Protein AF-A0A1A9ZH90-F1 (afdb_monomer)

Structure (mmCIF, N/CA/C/O backbone):
data_AF-A0A1A9ZH90-F1
#
_entry.id   AF-A0A1A9ZH90-F1
#
loop_
_atom_site.group_PDB
_atom_site.id
_atom_site.type_symbol
_atom_site.label_atom_id
_atom_site.label_alt_id
_atom_site.label_comp_id
_atom_site.label_asym_id
_atom_site.label_entity_id
_atom_site.label_seq_id
_atom_site.pdbx_PDB_ins_code
_atom_site.Cartn_x
_atom_site.Cartn_y
_atom_site.Cartn_z
_atom_site.occupancy
_atom_site.B_iso_or_equiv
_atom_site.auth_seq_id
_atom_site.auth_comp_id
_atom_site.auth_asym_id
_atom_site.auth_atom_id
_atom_site.pdbx_PDB_model_num
ATOM 1 N N . MET A 1 1 ? 32.915 35.006 -27.058 1.00 42.09 1 MET A N 1
ATOM 2 C CA . MET A 1 1 ? 32.747 34.022 -25.970 1.00 42.09 1 MET A CA 1
ATOM 3 C C . MET A 1 1 ? 31.963 32.860 -26.547 1.00 42.09 1 MET A C 1
ATOM 5 O O . MET A 1 1 ? 30.810 33.060 -26.896 1.00 42.09 1 MET A O 1
ATOM 9 N N . ALA A 1 2 ? 32.610 31.718 -26.772 1.00 43.78 2 ALA A N 1
ATOM 10 C CA . ALA A 1 2 ? 31.947 30.516 -27.266 1.00 43.78 2 ALA A CA 1
ATOM 11 C C . ALA A 1 2 ? 31.539 29.675 -26.053 1.00 43.78 2 ALA A C 1
ATOM 13 O O . ALA A 1 2 ? 32.396 29.261 -25.274 1.00 43.78 2 ALA A O 1
ATOM 14 N N . THR A 1 3 ? 30.239 29.482 -25.856 1.00 48.62 3 THR A N 1
ATOM 15 C CA . THR A 1 3 ? 29.712 28.481 -24.931 1.00 48.62 3 THR A CA 1
ATOM 16 C C . THR A 1 3 ? 30.057 27.115 -25.507 1.00 48.62 3 THR A C 1
ATOM 18 O O . THR A 1 3 ? 29.522 26.726 -26.540 1.00 48.62 3 THR A O 1
ATOM 21 N N . SER A 1 4 ? 31.011 26.427 -24.882 1.00 46.66 4 SER A N 1
ATOM 22 C CA . SER A 1 4 ? 31.309 25.026 -25.166 1.00 46.66 4 SER A CA 1
ATOM 23 C C . SER A 1 4 ? 30.056 24.209 -24.857 1.00 46.66 4 SER A C 1
ATOM 25 O O . SER A 1 4 ? 29.783 23.928 -23.691 1.00 46.66 4 SER A O 1
ATOM 27 N N . GLU A 1 5 ? 29.277 23.859 -25.878 1.00 53.88 5 GLU A N 1
ATOM 28 C CA . GLU A 1 5 ? 28.276 22.800 -25.766 1.00 53.88 5 GLU A CA 1
ATOM 29 C C . GLU A 1 5 ? 29.033 21.514 -25.431 1.00 53.88 5 GLU A C 1
ATOM 31 O O . GLU A 1 5 ? 29.785 20.978 -26.247 1.00 53.88 5 GLU A O 1
ATOM 36 N N . ALA A 1 6 ? 28.925 21.073 -24.178 1.00 58.19 6 ALA A N 1
ATOM 37 C CA . ALA A 1 6 ? 29.449 19.786 -23.765 1.00 58.19 6 ALA A CA 1
ATOM 38 C C . ALA A 1 6 ? 28.694 18.715 -24.558 1.00 58.19 6 ALA A C 1
ATOM 40 O O . ALA A 1 6 ? 27.493 18.527 -24.367 1.00 58.19 6 ALA A O 1
ATOM 41 N N . VAL A 1 7 ? 29.391 18.060 -25.487 1.00 60.28 7 VAL A N 1
ATOM 42 C CA . VAL A 1 7 ? 28.840 16.932 -26.239 1.00 60.28 7 VAL A CA 1
ATOM 43 C C . VAL A 1 7 ? 28.392 15.876 -25.223 1.00 60.28 7 VAL A C 1
ATOM 45 O O . VAL A 1 7 ? 29.208 15.495 -24.376 1.00 60.28 7 VAL A O 1
ATOM 48 N N . PRO A 1 8 ? 27.128 15.414 -25.266 1.00 60.22 8 PRO A N 1
ATOM 49 C CA . PRO A 1 8 ? 26.639 14.416 -24.328 1.00 60.22 8 PRO A CA 1
ATOM 50 C C . PRO A 1 8 ? 27.507 13.163 -24.403 1.00 60.22 8 PRO A C 1
ATOM 52 O O . PRO A 1 8 ? 27.713 12.604 -25.483 1.00 60.22 8 PRO A O 1
ATOM 55 N N . VAL A 1 9 ? 28.018 12.720 -23.257 1.00 62.34 9 VAL A N 1
ATOM 56 C CA . VAL A 1 9 ? 28.722 11.443 -23.173 1.00 62.34 9 VAL A CA 1
ATOM 57 C C . VAL A 1 9 ? 27.684 10.342 -23.350 1.00 62.34 9 VAL A C 1
ATOM 59 O O . VAL A 1 9 ? 26.698 10.273 -22.613 1.00 62.34 9 VAL A O 1
ATOM 62 N N . LEU A 1 10 ? 27.887 9.498 -24.360 1.00 68.31 10 LEU A N 1
ATOM 63 C CA . LEU A 1 10 ? 27.028 8.345 -24.576 1.00 68.31 10 LEU A CA 1
ATOM 64 C C . LEU A 1 10 ? 27.337 7.287 -23.501 1.00 68.31 10 LEU A C 1
ATOM 66 O O . LEU A 1 10 ? 28.502 6.922 -23.325 1.00 68.31 10 LEU A O 1
ATOM 70 N N . PRO A 1 11 ? 26.325 6.797 -22.772 1.00 64.62 11 PRO A N 1
ATOM 71 C CA . PRO A 1 11 ? 26.473 5.699 -21.840 1.00 64.62 11 PRO A CA 1
ATOM 72 C C . PRO A 1 11 ? 26.787 4.402 -22.590 1.00 64.62 11 PRO A C 1
ATOM 74 O O . PRO A 1 11 ? 26.422 4.213 -23.753 1.00 64.62 11 PRO A O 1
ATOM 77 N N . ASP A 1 12 ? 27.429 3.475 -21.884 1.00 74.12 12 ASP A N 1
ATOM 78 C CA . ASP A 1 12 ? 27.641 2.119 -22.377 1.00 74.12 12 ASP A CA 1
ATOM 79 C C . ASP A 1 12 ? 26.285 1.453 -22.681 1.00 74.12 12 ASP A C 1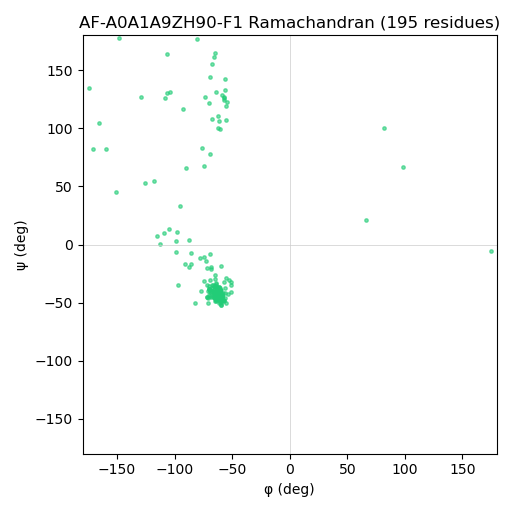
ATOM 81 O O . ASP A 1 12 ? 25.375 1.422 -21.844 1.00 74.12 12 ASP A O 1
ATOM 85 N N . VAL A 1 13 ? 26.159 0.892 -23.886 1.00 76.75 13 VAL A N 1
ATOM 86 C CA . VAL A 1 13 ? 24.990 0.135 -24.360 1.00 76.75 13 VAL A CA 1
ATOM 87 C C . VAL A 1 13 ? 24.595 -0.962 -23.362 1.00 76.75 13 VAL A C 1
ATOM 89 O O . VAL A 1 13 ? 23.406 -1.241 -23.188 1.00 76.75 13 VAL A O 1
ATOM 92 N N . ALA A 1 14 ? 25.566 -1.550 -22.653 1.00 80.38 14 ALA A N 1
ATOM 93 C CA . ALA A 1 14 ? 25.317 -2.541 -21.611 1.00 80.38 14 ALA A CA 1
ATOM 94 C C . ALA A 1 14 ? 24.476 -1.991 -20.441 1.00 80.38 14 ALA A C 1
ATOM 96 O O . ALA A 1 14 ? 23.618 -2.704 -19.917 1.00 80.38 14 ALA A O 1
ATOM 97 N N . VAL A 1 15 ? 24.664 -0.723 -20.059 1.00 85.00 15 VAL A N 1
ATOM 98 C CA . VAL A 1 15 ? 23.943 -0.081 -18.945 1.00 85.00 15 VAL A CA 1
ATOM 99 C C . VAL A 1 15 ? 22.481 0.164 -19.312 1.00 85.00 15 VAL A C 1
ATOM 101 O O . VAL A 1 15 ? 21.582 -0.174 -18.542 1.00 85.00 15 VAL A O 1
ATOM 104 N N . ILE A 1 16 ? 22.226 0.689 -20.513 1.00 85.25 16 ILE A N 1
ATOM 105 C CA . ILE A 1 16 ? 20.859 0.872 -21.025 1.00 85.25 16 ILE A CA 1
ATOM 106 C C . ILE A 1 16 ? 20.151 -0.481 -21.127 1.00 85.25 16 ILE A C 1
ATOM 108 O O . ILE A 1 16 ? 19.009 -0.623 -20.685 1.00 85.25 16 ILE A O 1
ATOM 112 N N . LYS A 1 17 ? 20.836 -1.499 -21.664 1.00 86.56 17 LYS A N 1
ATOM 113 C CA . LYS A 1 17 ? 20.294 -2.856 -21.771 1.00 86.56 17 LYS A CA 1
ATOM 114 C C . LYS A 1 17 ? 19.926 -3.427 -20.401 1.00 86.56 17 LYS A C 1
ATOM 116 O O . LYS A 1 17 ? 18.819 -3.937 -20.253 1.00 86.56 17 LYS A O 1
ATOM 121 N N . TYR A 1 18 ? 20.793 -3.275 -19.399 1.00 89.56 18 TYR A N 1
ATOM 122 C CA . TYR A 1 18 ? 20.521 -3.702 -18.025 1.00 89.56 18 TYR A CA 1
ATOM 123 C C . TYR A 1 18 ? 19.233 -3.079 -17.464 1.00 89.56 18 TYR A C 1
ATOM 125 O O . TYR A 1 18 ? 18.361 -3.791 -16.957 1.00 89.56 18 TYR A O 1
ATOM 133 N N . PHE A 1 19 ? 19.071 -1.757 -17.579 1.00 91.06 19 PHE A N 1
ATOM 134 C CA . PHE A 1 19 ? 17.873 -1.087 -17.070 1.00 91.06 19 PHE A CA 1
ATOM 135 C C . PHE A 1 19 ? 16.617 -1.455 -17.858 1.00 91.06 19 PHE A C 1
ATOM 137 O O . PHE A 1 19 ? 15.581 -1.714 -17.247 1.00 91.06 19 PHE A O 1
ATOM 144 N N . ASN A 1 20 ? 16.702 -1.555 -19.184 1.00 91.38 20 ASN A N 1
ATOM 145 C CA . ASN A 1 20 ? 15.593 -2.013 -20.018 1.00 91.38 20 ASN A CA 1
ATOM 146 C C . ASN A 1 20 ? 15.148 -3.434 -19.648 1.00 91.38 20 ASN A C 1
ATOM 148 O O . ASN A 1 20 ? 13.955 -3.673 -19.476 1.00 91.38 20 ASN A O 1
ATOM 152 N N . GLU A 1 21 ? 16.080 -4.376 -19.479 1.00 92.81 21 GLU A N 1
ATOM 153 C CA . GLU A 1 21 ? 15.776 -5.739 -19.026 1.00 92.81 21 GLU A CA 1
ATOM 154 C C . GLU A 1 21 ? 15.099 -5.728 -17.653 1.00 92.81 21 GLU A C 1
ATOM 156 O O . GLU A 1 21 ? 14.091 -6.407 -17.444 1.00 92.81 21 GLU A O 1
ATOM 161 N N . ARG A 1 22 ? 15.599 -4.904 -16.724 1.00 93.88 22 ARG A N 1
ATOM 162 C CA . ARG A 1 22 ? 15.021 -4.776 -15.384 1.00 93.88 22 ARG A CA 1
ATOM 163 C C . ARG A 1 22 ? 13.608 -4.195 -15.413 1.00 93.88 22 ARG A C 1
ATOM 165 O O . ARG A 1 22 ? 12.729 -4.728 -14.739 1.00 93.88 22 ARG A O 1
ATOM 172 N N . ILE A 1 23 ? 13.382 -3.132 -16.180 1.00 93.25 23 ILE A N 1
ATOM 173 C CA . ILE A 1 23 ? 12.068 -2.499 -16.341 1.00 93.25 23 ILE A CA 1
ATOM 174 C C . ILE A 1 23 ? 11.095 -3.473 -17.005 1.00 93.25 23 ILE A C 1
ATOM 176 O O . ILE A 1 23 ? 9.993 -3.665 -16.500 1.00 93.25 23 ILE A O 1
ATOM 180 N N . ASN A 1 24 ? 11.506 -4.134 -18.088 1.00 92.69 24 ASN A N 1
ATOM 181 C CA . ASN A 1 24 ? 10.672 -5.116 -18.776 1.00 92.69 24 ASN A CA 1
ATOM 182 C C . ASN A 1 24 ? 10.307 -6.285 -17.863 1.00 92.69 24 ASN A C 1
ATOM 184 O O . ASN A 1 24 ? 9.156 -6.709 -17.872 1.00 92.69 24 ASN A O 1
ATOM 188 N N . LYS A 1 25 ? 11.238 -6.756 -17.025 1.00 93.06 25 LYS A N 1
ATOM 189 C CA . LYS A 1 25 ? 10.940 -7.760 -16.000 1.00 93.06 25 LYS A CA 1
ATOM 190 C C . LYS A 1 25 ? 9.871 -7.266 -15.023 1.00 93.06 25 LYS A C 1
ATOM 192 O O . LYS A 1 25 ? 8.900 -7.978 -14.800 1.00 93.06 25 LYS A O 1
ATOM 197 N N . ILE A 1 26 ? 9.999 -6.042 -14.500 1.00 92.12 26 ILE A N 1
ATOM 198 C CA . ILE A 1 26 ? 8.980 -5.454 -13.614 1.00 92.12 26 ILE A CA 1
ATOM 199 C C . ILE A 1 26 ? 7.624 -5.379 -14.329 1.00 92.12 26 ILE A C 1
ATOM 201 O O . ILE A 1 26 ? 6.614 -5.789 -13.771 1.00 92.12 26 ILE A O 1
ATOM 205 N N . LEU A 1 27 ? 7.578 -4.888 -15.565 1.00 90.56 27 LEU A N 1
ATOM 206 C CA . LEU A 1 27 ? 6.326 -4.771 -16.315 1.00 90.56 27 LEU A CA 1
ATOM 207 C C . LEU A 1 27 ? 5.709 -6.143 -16.640 1.00 90.56 27 LEU A C 1
ATOM 209 O O . LEU A 1 27 ? 4.490 -6.277 -16.605 1.00 90.56 27 LEU A O 1
ATOM 213 N N . ALA A 1 28 ? 6.530 -7.160 -16.915 1.00 89.75 28 ALA A N 1
ATOM 214 C CA . ALA A 1 28 ? 6.087 -8.523 -17.203 1.00 89.75 28 ALA A CA 1
ATOM 215 C C . ALA A 1 28 ? 5.617 -9.285 -15.955 1.00 89.75 28 ALA A C 1
ATOM 217 O O . ALA A 1 28 ? 4.731 -10.122 -16.060 1.00 89.75 28 ALA A O 1
ATOM 218 N N . GLU A 1 29 ? 6.184 -9.005 -14.780 1.00 89.50 29 GLU A N 1
ATOM 219 C CA . GLU A 1 29 ? 5.732 -9.562 -13.494 1.00 89.50 29 GLU A CA 1
ATOM 220 C C . GLU A 1 29 ? 4.472 -8.873 -12.960 1.00 89.50 29 GLU A C 1
ATOM 222 O O . GLU A 1 29 ? 3.836 -9.373 -12.037 1.00 89.50 29 GLU A O 1
ATOM 227 N N . ASN A 1 30 ? 4.086 -7.739 -13.550 1.00 83.56 30 ASN A N 1
ATOM 228 C CA . ASN A 1 30 ? 2.855 -7.024 -13.227 1.00 83.56 30 ASN A CA 1
ATOM 229 C C . ASN A 1 30 ? 2.021 -6.804 -14.513 1.00 83.56 30 ASN A C 1
ATOM 231 O O . ASN A 1 30 ? 1.695 -5.656 -14.842 1.00 83.56 30 ASN A O 1
ATOM 235 N N . PRO A 1 31 ? 1.726 -7.871 -15.293 1.00 58.34 31 PRO A N 1
ATOM 236 C CA . PRO A 1 31 ? 1.253 -7.759 -16.663 1.00 58.34 31 PRO A CA 1
ATOM 237 C C . PRO A 1 31 ? -0.270 -7.689 -16.698 1.00 58.34 31 PRO A C 1
ATOM 239 O O . PRO A 1 31 ? -0.930 -8.587 -17.186 1.00 58.34 31 PRO A O 1
ATOM 242 N N . GLU A 1 32 ? -0.836 -6.621 -16.166 1.00 54.59 32 GLU A N 1
ATOM 243 C CA . GLU A 1 32 ? -2.204 -6.189 -16.428 1.00 54.59 32 GLU A CA 1
ATOM 244 C C . GLU A 1 32 ? -2.345 -4.857 -15.709 1.00 54.59 32 GLU A C 1
ATOM 246 O O . GLU A 1 32 ? -1.893 -4.694 -14.576 1.00 54.59 32 GLU A O 1
ATOM 251 N N . LYS A 1 33 ? -2.929 -3.861 -16.378 1.00 57.94 33 LYS A N 1
ATOM 252 C CA . LYS A 1 33 ? -3.395 -2.670 -15.672 1.00 57.94 33 LYS A CA 1
ATOM 253 C C . LYS A 1 33 ? -4.335 -3.200 -14.599 1.00 57.94 33 LYS A C 1
ATOM 255 O O . LYS A 1 33 ? -5.425 -3.644 -14.956 1.00 57.94 33 LYS A O 1
ATOM 260 N N . ILE A 1 34 ? -3.920 -3.187 -13.331 1.00 61.88 34 ILE A N 1
ATOM 261 C CA . ILE A 1 34 ? -4.859 -3.479 -12.255 1.00 61.88 34 ILE A CA 1
ATOM 262 C C . ILE A 1 34 ? -5.991 -2.485 -12.484 1.00 61.88 34 ILE A C 1
ATOM 264 O O . ILE A 1 34 ? -5.724 -1.294 -12.663 1.00 61.88 34 ILE A O 1
ATOM 268 N N . THR A 1 35 ? -7.222 -2.961 -12.651 1.00 76.69 35 THR A N 1
ATOM 269 C CA . THR A 1 35 ? -8.348 -2.040 -12.824 1.00 76.69 35 THR A CA 1
ATOM 270 C C . THR A 1 35 ? -8.315 -1.120 -11.618 1.00 76.69 35 THR A C 1
ATOM 272 O O . THR A 1 35 ? -8.359 -1.640 -10.517 1.00 76.69 35 THR A O 1
ATOM 275 N N . GLU A 1 36 ? -8.151 0.196 -11.811 1.00 83.19 36 GLU A N 1
ATOM 276 C CA . GLU A 1 36 ? -7.980 1.153 -10.706 1.00 83.19 36 GLU A CA 1
ATOM 277 C C . GLU A 1 36 ? -9.297 1.285 -9.937 1.00 83.19 36 GLU A C 1
ATOM 279 O O . GLU A 1 36 ? -10.068 2.222 -10.135 1.00 83.19 36 GLU A O 1
ATOM 284 N N . SER A 1 37 ? -9.575 0.302 -9.091 1.00 85.50 37 SER A N 1
ATOM 285 C CA . SER A 1 37 ? -10.771 0.218 -8.264 1.00 85.50 37 SER A CA 1
ATOM 286 C C . SER A 1 37 ? -10.578 0.949 -6.939 1.00 85.50 37 SER A C 1
ATOM 288 O O . SER A 1 37 ? -11.554 1.312 -6.282 1.00 85.50 37 SER A O 1
ATOM 290 N N . ASN A 1 38 ? -9.321 1.190 -6.551 1.00 88.75 38 ASN A N 1
ATOM 291 C CA . ASN A 1 38 ? -8.965 1.831 -5.296 1.00 88.75 38 ASN A CA 1
ATOM 292 C C . ASN A 1 38 ? -7.671 2.674 -5.370 1.00 88.75 38 ASN A C 1
ATOM 294 O O . ASN A 1 38 ? -7.017 2.795 -6.409 1.00 88.75 38 ASN A O 1
ATOM 298 N N . GLY A 1 39 ? -7.335 3.323 -4.250 1.00 90.62 39 GLY A N 1
ATOM 299 C CA . GLY A 1 39 ? -6.229 4.278 -4.160 1.00 90.62 39 GLY A CA 1
ATOM 300 C C . GLY A 1 39 ? -4.851 3.627 -4.257 1.00 90.62 39 GLY A C 1
ATOM 301 O O . GLY A 1 39 ? -3.969 4.187 -4.910 1.00 90.62 39 GLY A O 1
ATOM 302 N N . TYR A 1 40 ? -4.685 2.445 -3.659 1.00 91.88 40 TYR A N 1
ATOM 303 C CA . TYR A 1 40 ? -3.456 1.656 -3.757 1.00 91.88 40 TYR A CA 1
ATOM 304 C C . TYR A 1 40 ? -3.148 1.291 -5.216 1.00 91.88 40 TYR A C 1
ATOM 306 O O . TYR A 1 40 ? -2.057 1.566 -5.716 1.00 91.88 40 TYR A O 1
ATOM 314 N N . GLU A 1 41 ? -4.133 0.751 -5.932 1.00 91.44 41 GLU A N 1
ATOM 315 C CA . GLU A 1 41 ? -3.979 0.340 -7.331 1.00 91.44 41 GLU A CA 1
ATOM 316 C C . GLU A 1 41 ? -3.658 1.523 -8.250 1.00 91.44 41 GLU A C 1
ATOM 318 O O . GLU A 1 41 ? -2.847 1.397 -9.169 1.00 91.44 41 GLU A O 1
ATOM 323 N N . SER A 1 42 ? -4.247 2.692 -7.980 1.00 92.25 42 SER A N 1
ATOM 324 C CA . SER A 1 42 ? -3.958 3.919 -8.725 1.00 92.25 42 SER A CA 1
ATOM 325 C C . SER A 1 42 ? -2.503 4.375 -8.540 1.00 92.25 42 SER A C 1
ATOM 327 O O . SER A 1 42 ? -1.812 4.625 -9.530 1.00 92.25 42 SER A O 1
ATOM 329 N N . GLU A 1 43 ? -1.987 4.427 -7.304 1.00 93.88 43 GLU A N 1
ATOM 330 C CA . GLU A 1 43 ? -0.570 4.742 -7.036 1.00 93.88 43 GLU A CA 1
ATOM 331 C C . GLU A 1 43 ? 0.373 3.727 -7.697 1.00 93.88 43 GLU A C 1
ATOM 333 O O . GLU A 1 43 ? 1.347 4.108 -8.355 1.00 93.88 43 GLU A O 1
ATOM 338 N N . PHE A 1 44 ? 0.055 2.438 -7.577 1.00 92.94 44 PHE A N 1
ATOM 339 C CA . PHE A 1 44 ? 0.850 1.366 -8.163 1.00 92.94 44 PHE A CA 1
ATOM 340 C C . PHE A 1 44 ? 0.917 1.473 -9.694 1.00 92.94 44 PHE A C 1
ATOM 342 O O . PHE A 1 44 ? 2.001 1.481 -10.286 1.00 92.94 44 PHE A O 1
ATOM 349 N N . ASN A 1 45 ? -0.228 1.664 -10.352 1.00 91.88 45 ASN A N 1
ATOM 350 C CA . ASN A 1 45 ? -0.299 1.831 -11.802 1.00 91.88 45 ASN A CA 1
ATOM 351 C C . ASN A 1 45 ? 0.415 3.094 -12.295 1.00 91.88 45 ASN A C 1
ATOM 353 O O . ASN A 1 45 ? 0.999 3.082 -13.384 1.00 91.88 45 ASN A O 1
ATOM 357 N N . GLN A 1 46 ? 0.402 4.187 -11.526 1.00 92.62 46 GLN A N 1
ATOM 358 C CA . GLN A 1 46 ? 1.172 5.386 -11.867 1.00 92.62 46 GLN A CA 1
ATOM 359 C C . GLN A 1 46 ? 2.676 5.091 -11.943 1.00 92.62 46 GLN A C 1
ATOM 361 O O . GLN A 1 46 ? 3.347 5.585 -12.851 1.00 92.62 46 GLN A O 1
ATOM 366 N N . LEU A 1 47 ? 3.206 4.256 -11.046 1.00 93.75 47 LEU A N 1
ATOM 367 C CA . LEU A 1 47 ? 4.614 3.851 -11.077 1.00 93.75 47 LEU A CA 1
ATOM 368 C C . LEU A 1 47 ? 4.925 2.953 -12.278 1.00 93.75 47 LEU A C 1
ATOM 370 O O . LEU A 1 47 ? 5.927 3.177 -12.956 1.00 93.75 47 LEU A O 1
ATOM 374 N N . LEU A 1 48 ? 4.039 2.011 -12.614 1.00 92.94 48 LEU A N 1
ATOM 375 C CA . LEU A 1 48 ? 4.188 1.190 -13.823 1.00 92.94 48 LEU A CA 1
ATOM 376 C C . LEU A 1 48 ? 4.186 2.045 -15.102 1.00 92.94 48 LEU A C 1
ATOM 378 O O . LEU A 1 48 ? 4.987 1.815 -16.009 1.00 92.94 48 LEU A O 1
ATOM 382 N N . ARG A 1 49 ? 3.335 3.079 -15.173 1.00 91.88 49 ARG A N 1
ATOM 383 C CA . ARG A 1 49 ? 3.332 4.038 -16.294 1.00 91.88 49 ARG A CA 1
ATOM 384 C C . ARG A 1 49 ? 4.646 4.813 -16.387 1.00 91.88 49 ARG A C 1
ATOM 386 O O . ARG A 1 49 ? 5.156 4.970 -17.493 1.00 91.88 49 ARG A O 1
ATOM 393 N N . LYS A 1 50 ? 5.208 5.257 -15.255 1.00 92.50 50 LYS A N 1
ATOM 394 C CA . LYS A 1 50 ? 6.521 5.928 -15.218 1.00 92.50 50 LYS A CA 1
ATOM 395 C C . LYS A 1 50 ? 7.637 5.014 -15.719 1.00 92.50 50 LYS A C 1
ATOM 397 O O . LYS A 1 50 ? 8.428 5.448 -16.545 1.00 92.50 50 LYS A O 1
ATOM 402 N N . LEU A 1 51 ? 7.662 3.756 -15.277 1.00 92.62 51 LEU A N 1
ATOM 403 C CA . LEU A 1 51 ? 8.624 2.754 -15.746 1.00 92.62 51 LEU A CA 1
ATOM 404 C C . LEU A 1 51 ? 8.521 2.530 -17.258 1.00 92.62 51 LEU A C 1
ATOM 406 O O . LEU A 1 51 ? 9.528 2.538 -17.957 1.00 92.62 51 LEU A O 1
ATOM 410 N N . LYS A 1 52 ? 7.299 2.399 -17.785 1.00 91.06 52 LYS A N 1
ATOM 411 C CA . LYS A 1 52 ? 7.080 2.238 -19.227 1.00 91.06 52 LYS A CA 1
ATOM 412 C C . LYS A 1 52 ? 7.529 3.462 -20.033 1.00 91.06 52 LYS A C 1
ATOM 414 O O . LYS A 1 52 ? 8.018 3.300 -21.145 1.00 91.06 52 LYS A O 1
ATOM 419 N N . ALA A 1 53 ? 7.361 4.667 -19.490 1.00 91.06 53 ALA A N 1
ATOM 420 C CA . ALA A 1 53 ? 7.701 5.915 -20.172 1.00 91.06 53 ALA A CA 1
ATOM 421 C C . ALA A 1 53 ? 9.213 6.164 -20.306 1.00 91.06 53 ALA A C 1
ATOM 423 O O . ALA A 1 53 ? 9.610 6.957 -21.152 1.00 91.06 53 ALA A O 1
ATOM 424 N N . VAL A 1 54 ? 10.043 5.514 -19.483 1.00 91.06 54 VAL A N 1
ATOM 425 C CA . VAL A 1 54 ? 11.507 5.688 -19.499 1.00 91.06 54 VAL A CA 1
ATOM 426 C C . VAL A 1 54 ? 12.246 4.594 -20.276 1.00 91.06 54 VAL A C 1
ATOM 428 O O . VAL A 1 54 ? 13.471 4.607 -20.303 1.00 91.06 54 VAL A O 1
ATOM 431 N N . LEU A 1 55 ? 11.535 3.644 -20.896 1.00 87.50 55 LEU A N 1
ATOM 432 C CA . LEU A 1 55 ? 12.148 2.641 -21.771 1.00 87.50 55 LEU A CA 1
ATOM 433 C C . LEU A 1 55 ? 12.766 3.313 -23.002 1.00 87.50 55 LEU A C 1
ATOM 435 O O . LEU A 1 55 ? 12.097 4.077 -23.695 1.00 87.50 55 LEU A O 1
ATOM 439 N N . VAL A 1 56 ? 14.017 2.969 -23.306 1.00 81.25 56 VAL A N 1
ATOM 440 C CA . VAL A 1 56 ? 14.718 3.436 -24.511 1.00 81.25 56 VAL A CA 1
ATOM 441 C C . VAL A 1 56 ? 14.816 2.283 -25.497 1.00 81.25 56 VAL A C 1
ATOM 443 O O . VAL A 1 56 ? 15.218 1.177 -25.138 1.00 81.25 56 VAL A O 1
ATOM 446 N N . THR A 1 57 ? 14.444 2.526 -26.749 1.00 68.88 57 THR A N 1
ATOM 447 C CA . THR A 1 57 ? 14.565 1.537 -27.825 1.00 68.88 57 THR A CA 1
ATOM 448 C C . THR A 1 57 ? 16.029 1.280 -28.170 1.00 68.88 57 THR A C 1
ATOM 450 O O . THR A 1 57 ? 16.842 2.201 -28.160 1.00 68.88 57 THR A O 1
ATOM 453 N N . ALA A 1 58 ? 16.362 0.032 -28.508 1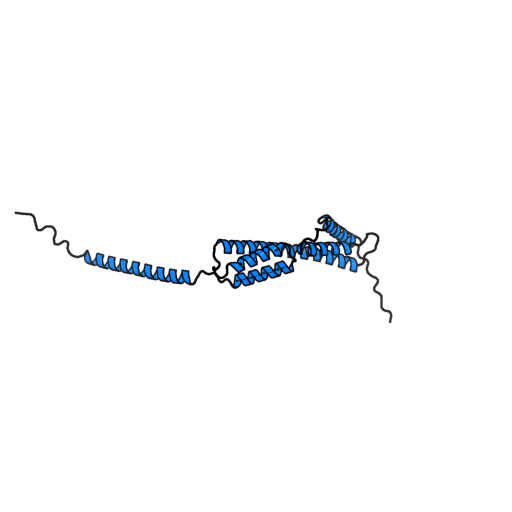.00 57.28 58 ALA A N 1
ATOM 454 C CA . ALA A 1 58 ? 17.732 -0.382 -28.827 1.00 57.28 58 ALA A CA 1
ATOM 455 C C . ALA A 1 58 ? 18.354 0.378 -30.020 1.00 57.28 58 ALA A C 1
ATOM 457 O O . ALA A 1 58 ? 19.574 0.409 -30.145 1.00 57.28 58 ALA A O 1
ATOM 458 N N . ASP A 1 59 ? 17.528 1.019 -30.850 1.00 57.38 59 ASP A N 1
ATOM 459 C CA . ASP A 1 59 ? 17.948 1.728 -32.064 1.00 57.38 59 ASP A CA 1
ATOM 460 C C . ASP A 1 59 ? 18.386 3.184 -31.814 1.00 57.38 59 ASP A C 1
ATOM 462 O O . ASP A 1 59 ? 18.891 3.853 -32.714 1.00 57.38 59 ASP A O 1
ATOM 466 N N . THR A 1 60 ? 18.206 3.691 -30.592 1.00 59.56 60 THR A N 1
ATOM 467 C CA . THR A 1 60 ? 18.619 5.041 -30.184 1.00 59.56 60 THR A CA 1
ATOM 468 C C . THR A 1 60 ? 19.813 4.960 -29.245 1.00 59.56 60 THR A C 1
ATOM 470 O O . THR A 1 60 ? 19.742 4.289 -28.215 1.00 59.56 60 THR A O 1
ATOM 473 N N . ALA A 1 61 ? 20.896 5.672 -29.569 1.00 63.16 61 ALA A N 1
ATOM 474 C CA . ALA A 1 61 ? 21.982 5.911 -28.625 1.00 63.16 61 ALA A CA 1
ATOM 475 C C . ALA A 1 61 ? 21.409 6.716 -27.450 1.00 63.16 61 ALA A C 1
ATOM 477 O O . ALA A 1 61 ? 21.157 7.912 -27.584 1.00 63.16 61 ALA A O 1
ATOM 478 N N . GLY A 1 62 ? 21.102 6.038 -26.340 1.00 68.75 62 GLY A N 1
ATOM 479 C CA . GLY A 1 62 ? 20.566 6.705 -25.157 1.00 68.75 62 GLY A CA 1
ATOM 480 C C . GLY A 1 62 ? 21.591 7.669 -24.571 1.00 68.75 62 GLY A C 1
ATOM 481 O O . GLY A 1 62 ? 22.769 7.623 -24.903 1.00 68.75 62 GLY A O 1
ATOM 482 N N . THR A 1 63 ? 21.138 8.558 -23.705 1.00 81.56 63 THR A N 1
ATOM 483 C CA . THR A 1 63 ? 21.967 9.566 -23.040 1.00 81.56 63 THR A CA 1
ATOM 484 C C . THR A 1 63 ? 22.182 9.210 -21.568 1.00 81.56 63 THR A C 1
ATOM 486 O O . THR A 1 63 ? 21.456 8.395 -20.993 1.00 81.56 63 THR A O 1
ATOM 489 N N . GLU A 1 64 ? 23.159 9.838 -20.911 1.00 82.75 64 GLU A N 1
ATOM 490 C CA . GLU A 1 64 ? 23.319 9.739 -19.449 1.00 82.75 64 GLU A CA 1
ATOM 491 C C . GLU A 1 64 ? 22.050 10.193 -18.696 1.00 82.75 64 GLU A C 1
ATOM 493 O O . GLU A 1 64 ? 21.689 9.644 -17.648 1.00 82.75 64 GLU A O 1
ATOM 498 N N . GLU A 1 65 ? 21.316 11.155 -19.263 1.00 85.50 65 GLU A N 1
ATOM 499 C CA . GLU A 1 65 ? 20.030 11.602 -18.732 1.00 85.50 65 GLU A CA 1
ATOM 500 C C . GLU A 1 65 ? 18.979 10.481 -18.772 1.00 85.50 65 GLU A C 1
ATOM 502 O O . GLU A 1 65 ? 18.228 10.309 -17.808 1.00 85.50 65 GLU A O 1
ATOM 507 N N . ASP A 1 66 ? 18.950 9.677 -19.838 1.00 85.94 66 ASP A N 1
ATOM 508 C CA . ASP A 1 66 ? 18.038 8.535 -19.956 1.00 85.94 66 ASP A CA 1
ATOM 509 C C . ASP A 1 66 ? 18.348 7.461 -18.915 1.00 85.94 66 ASP A C 1
ATOM 511 O O . ASP A 1 66 ? 17.443 6.996 -18.219 1.00 85.94 66 ASP A O 1
ATOM 515 N N . VAL A 1 67 ? 19.630 7.132 -18.729 1.00 87.88 67 VAL A N 1
ATOM 516 C CA . VAL A 1 67 ? 20.073 6.203 -17.676 1.00 87.88 67 VAL A CA 1
ATOM 517 C C . VAL A 1 67 ? 19.655 6.718 -16.299 1.00 87.88 67 VAL A C 1
ATOM 519 O O . VAL A 1 67 ? 19.097 5.973 -15.492 1.00 87.88 67 VAL A O 1
ATOM 522 N N . THR A 1 68 ? 19.838 8.014 -16.045 1.00 90.12 68 THR A N 1
ATOM 523 C CA . THR A 1 68 ? 19.425 8.648 -14.787 1.00 90.12 68 THR A CA 1
ATOM 524 C C . THR A 1 68 ? 17.910 8.565 -14.578 1.00 90.12 68 THR A C 1
ATOM 526 O O . THR A 1 68 ? 17.448 8.287 -13.467 1.00 90.12 68 THR A O 1
ATOM 529 N N . LYS A 1 69 ? 17.108 8.790 -15.627 1.00 91.94 69 LYS A N 1
ATOM 530 C CA . LYS A 1 69 ? 15.641 8.666 -15.579 1.00 91.94 69 LYS A CA 1
ATOM 531 C C . LYS A 1 69 ? 15.209 7.226 -15.310 1.00 91.94 69 LYS A C 1
ATOM 533 O O . LYS A 1 69 ? 14.354 7.014 -14.449 1.00 91.94 69 LYS A O 1
ATOM 538 N N . MET A 1 70 ? 15.822 6.250 -15.980 1.00 92.25 70 MET A N 1
ATOM 539 C CA . MET A 1 70 ? 15.574 4.824 -15.751 1.00 92.25 70 MET A CA 1
ATOM 540 C C . MET A 1 70 ? 15.892 4.422 -14.314 1.00 92.25 70 MET A C 1
ATOM 542 O O . MET A 1 70 ? 15.036 3.862 -13.630 1.00 92.25 70 MET A O 1
ATOM 546 N N . GLN A 1 71 ? 17.091 4.758 -13.833 1.00 92.75 71 GLN A N 1
ATOM 547 C CA . GLN A 1 71 ? 17.517 4.456 -12.471 1.00 92.75 71 GLN A CA 1
ATOM 548 C C . GLN A 1 71 ? 16.546 5.050 -11.448 1.00 92.75 71 GLN A C 1
ATOM 550 O O . GLN A 1 71 ? 16.085 4.339 -10.556 1.00 92.75 71 GLN A O 1
ATOM 555 N N . LYS A 1 72 ? 16.179 6.330 -11.597 1.00 94.56 72 LYS A N 1
ATOM 556 C CA . LYS A 1 72 ? 15.219 6.993 -10.703 1.00 94.56 72 LYS A CA 1
ATOM 557 C C . LYS A 1 72 ? 13.846 6.329 -10.734 1.00 94.56 72 LYS A C 1
ATOM 559 O O . LYS A 1 72 ? 13.249 6.156 -9.677 1.00 94.56 72 LYS A O 1
ATOM 564 N N . ALA A 1 73 ? 13.338 5.950 -11.906 1.00 94.19 73 ALA A N 1
ATOM 565 C CA . ALA A 1 73 ? 12.038 5.290 -12.019 1.00 94.19 73 ALA A CA 1
ATOM 566 C C . ALA A 1 73 ? 12.039 3.902 -11.357 1.00 94.19 73 ALA A C 1
ATOM 568 O O . ALA A 1 73 ? 11.103 3.565 -10.632 1.00 94.19 73 ALA A O 1
ATOM 569 N N . VAL A 1 74 ? 13.105 3.122 -11.564 1.00 94.56 74 VAL A N 1
ATOM 570 C CA . VAL A 1 74 ? 13.291 1.811 -10.927 1.00 94.56 74 VAL A CA 1
ATOM 571 C C . VAL A 1 74 ? 13.396 1.955 -9.410 1.00 94.56 74 VAL A C 1
ATOM 573 O O . VAL A 1 74 ? 12.715 1.227 -8.690 1.00 94.56 74 VAL A O 1
ATOM 576 N N . GLN A 1 75 ? 14.183 2.916 -8.921 1.00 94.44 75 GLN A N 1
ATOM 577 C CA . GLN A 1 75 ? 14.313 3.181 -7.488 1.00 94.44 75 GLN A CA 1
ATOM 578 C C . GLN A 1 75 ? 12.966 3.577 -6.872 1.00 94.44 75 GLN A C 1
ATOM 580 O O . GLN A 1 75 ? 12.531 2.955 -5.911 1.00 94.44 75 GLN A O 1
ATOM 585 N N . GLN A 1 76 ? 12.250 4.527 -7.486 1.00 95.00 7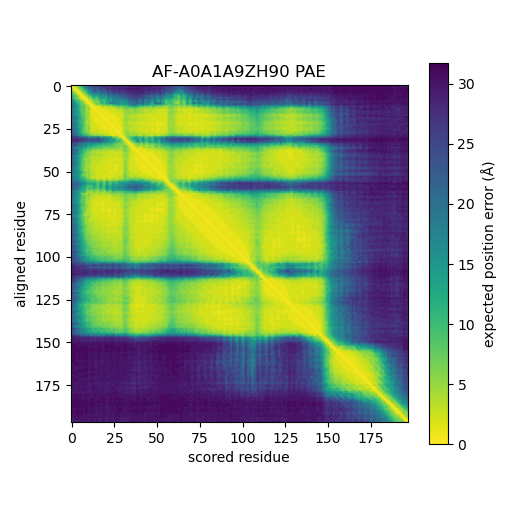6 GLN A N 1
ATOM 586 C CA . GLN A 1 76 ? 10.925 4.954 -7.020 1.00 95.00 76 GLN A CA 1
ATOM 587 C C . GLN A 1 76 ? 9.927 3.793 -6.922 1.00 95.00 76 GLN A C 1
ATOM 589 O O . GLN A 1 76 ? 9.103 3.772 -6.010 1.00 95.00 76 GLN A O 1
ATOM 594 N N . PHE A 1 77 ? 9.979 2.836 -7.852 1.00 94.19 77 PHE A N 1
ATOM 595 C CA . PHE A 1 77 ? 9.117 1.658 -7.806 1.00 94.19 77 PHE A CA 1
ATOM 596 C C . PHE A 1 77 ? 9.427 0.755 -6.603 1.00 94.19 77 PHE A C 1
ATOM 598 O O . PHE A 1 77 ? 8.502 0.321 -5.914 1.00 94.19 77 PHE A O 1
ATOM 605 N N . TYR A 1 78 ? 10.708 0.483 -6.335 1.00 93.38 78 TYR A N 1
ATOM 606 C CA . TYR A 1 78 ? 11.106 -0.346 -5.195 1.00 93.38 78 TYR A CA 1
ATOM 607 C C . TYR A 1 78 ? 10.862 0.349 -3.857 1.00 93.38 78 TYR A C 1
ATOM 609 O O . TYR A 1 78 ? 10.266 -0.270 -2.978 1.00 93.38 78 TYR A O 1
ATOM 617 N N . ASP A 1 79 ? 11.213 1.632 -3.741 1.00 94.44 79 ASP A N 1
ATOM 618 C CA . ASP A 1 79 ? 10.961 2.438 -2.540 1.00 94.44 79 ASP A CA 1
ATOM 619 C C . ASP A 1 79 ? 9.470 2.438 -2.186 1.00 94.44 79 ASP A C 1
ATOM 621 O O . ASP A 1 79 ? 9.088 2.296 -1.025 1.00 94.44 79 ASP A O 1
ATOM 625 N N . TYR A 1 80 ? 8.603 2.565 -3.197 1.00 94.50 80 TYR A N 1
ATOM 626 C CA . TYR A 1 80 ? 7.163 2.486 -2.994 1.00 94.50 80 TYR A CA 1
ATOM 627 C C . TYR A 1 80 ? 6.722 1.108 -2.500 1.00 94.50 80 TYR A C 1
ATOM 629 O O . TYR A 1 80 ? 5.966 1.036 -1.532 1.00 94.50 80 TYR A O 1
ATOM 637 N N . LYS A 1 81 ? 7.175 0.019 -3.144 1.00 92.25 81 LYS A N 1
ATOM 638 C CA . LYS A 1 81 ? 6.814 -1.347 -2.731 1.00 92.25 81 LYS A CA 1
ATOM 639 C C . LYS A 1 81 ? 7.226 -1.617 -1.286 1.00 92.25 81 LYS A C 1
ATOM 641 O O . LYS A 1 81 ? 6.399 -2.083 -0.508 1.00 92.25 81 LYS A O 1
ATOM 646 N N . GLU A 1 82 ? 8.459 -1.276 -0.924 1.00 92.25 82 GLU A N 1
ATOM 647 C CA . GLU A 1 82 ? 8.967 -1.440 0.439 1.00 92.25 82 GLU A CA 1
ATOM 648 C C . GLU A 1 82 ? 8.159 -0.605 1.437 1.00 92.25 82 GLU A C 1
ATOM 650 O O . GLU A 1 82 ? 7.657 -1.130 2.435 1.00 92.25 82 GLU A O 1
ATOM 655 N N . LYS A 1 83 ? 7.961 0.689 1.146 1.00 93.19 83 LYS A N 1
ATOM 656 C CA . LYS A 1 83 ? 7.169 1.577 2.002 1.00 93.19 83 LYS A CA 1
ATOM 657 C C . LYS A 1 83 ? 5.761 1.029 2.217 1.00 93.19 83 LYS A C 1
ATOM 659 O O . LYS A 1 83 ? 5.263 1.026 3.345 1.00 93.19 83 LYS A O 1
ATOM 664 N N . ARG A 1 84 ? 5.115 0.576 1.143 1.00 93.25 84 ARG A N 1
ATOM 665 C CA . ARG A 1 84 ? 3.760 0.038 1.193 1.00 93.25 84 ARG A CA 1
ATOM 666 C C . ARG A 1 84 ? 3.688 -1.217 2.058 1.00 93.25 84 ARG A C 1
ATOM 668 O O . ARG A 1 84 ? 2.820 -1.294 2.922 1.00 93.25 84 ARG A O 1
ATOM 675 N N . GLU A 1 85 ? 4.623 -2.143 1.886 1.00 91.12 85 GLU A N 1
ATOM 676 C CA . GLU A 1 85 ? 4.681 -3.383 2.662 1.00 91.12 85 GLU A CA 1
ATOM 677 C C . GLU A 1 85 ? 4.875 -3.116 4.166 1.00 91.12 85 GLU A C 1
ATOM 679 O O . GLU A 1 85 ? 4.213 -3.726 5.008 1.00 91.12 85 GLU A O 1
ATOM 684 N N . ILE A 1 86 ? 5.749 -2.167 4.524 1.00 92.44 86 ILE A N 1
ATOM 685 C CA . ILE A 1 86 ? 5.965 -1.755 5.921 1.00 92.44 86 ILE A CA 1
ATOM 686 C C . ILE A 1 86 ? 4.673 -1.199 6.528 1.00 92.44 86 ILE A C 1
ATOM 688 O O . ILE A 1 86 ? 4.321 -1.532 7.664 1.00 92.44 86 ILE A O 1
ATOM 692 N N . LEU A 1 87 ? 3.967 -0.345 5.787 1.00 92.00 87 LEU A N 1
ATOM 693 C CA . LEU A 1 87 ? 2.724 0.263 6.251 1.00 92.00 87 LEU A CA 1
ATOM 694 C C . LEU A 1 87 ? 1.605 -0.764 6.416 1.00 92.00 87 LEU A C 1
ATOM 696 O O . LEU A 1 87 ? 0.908 -0.726 7.425 1.00 92.00 87 LEU A O 1
ATOM 700 N N . GLU A 1 88 ? 1.464 -1.708 5.487 1.00 92.31 88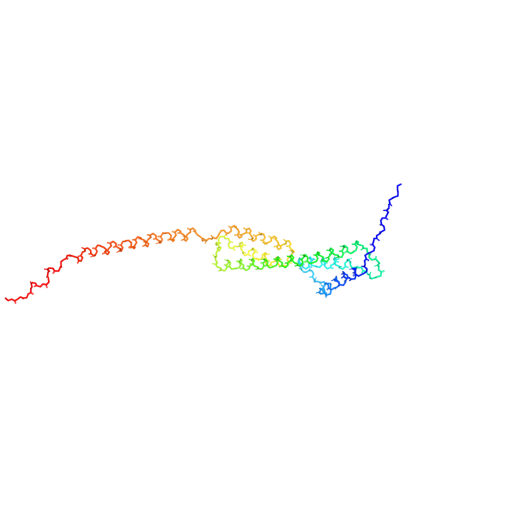 GLU A N 1
ATOM 701 C CA . GLU A 1 88 ? 0.482 -2.793 5.591 1.00 92.31 88 GLU A CA 1
ATOM 702 C C . GLU A 1 88 ? 0.760 -3.704 6.786 1.00 92.31 88 GLU A C 1
ATOM 704 O O . GLU A 1 88 ? -0.159 -4.032 7.538 1.00 92.31 88 GLU A O 1
ATOM 709 N N . ARG A 1 89 ? 2.032 -4.055 7.024 1.00 91.31 89 ARG A N 1
ATOM 710 C CA . ARG A 1 89 ? 2.428 -4.814 8.217 1.00 91.31 89 ARG A CA 1
ATOM 711 C C . ARG A 1 89 ? 2.047 -4.081 9.500 1.00 91.31 89 ARG A C 1
ATOM 713 O O . ARG A 1 89 ? 1.425 -4.679 10.374 1.00 91.31 89 ARG A O 1
ATOM 720 N N . ARG A 1 90 ? 2.369 -2.787 9.605 1.00 93.69 90 ARG A N 1
ATOM 721 C CA . ARG A 1 90 ? 1.994 -1.969 10.773 1.00 93.69 90 ARG A CA 1
ATOM 722 C C . ARG A 1 90 ? 0.481 -1.892 10.950 1.00 93.69 90 ARG A C 1
ATOM 724 O O . ARG A 1 90 ? 0.002 -2.093 12.059 1.00 93.69 90 ARG A O 1
ATOM 731 N N . LEU A 1 91 ? -0.256 -1.644 9.869 1.00 92.31 91 LEU A N 1
ATOM 732 C CA . LEU A 1 91 ? -1.713 -1.537 9.882 1.00 92.31 91 LEU A CA 1
ATOM 733 C C . LEU A 1 91 ? -2.369 -2.828 10.373 1.00 92.31 91 LEU A C 1
ATOM 735 O O . LEU A 1 91 ? -3.218 -2.773 11.257 1.00 92.31 91 LEU A O 1
ATOM 739 N N . ASN A 1 92 ? -1.937 -3.982 9.862 1.00 92.81 92 ASN A N 1
ATOM 740 C CA . ASN A 1 92 ? -2.457 -5.280 10.289 1.00 92.81 92 ASN A CA 1
ATOM 741 C C . ASN A 1 92 ? -2.174 -5.552 11.771 1.00 92.81 92 ASN A C 1
ATOM 743 O O . ASN A 1 92 ? -3.071 -5.985 12.491 1.00 92.81 92 ASN A O 1
ATOM 747 N N . THR A 1 93 ? -0.967 -5.239 12.253 1.00 91.31 93 THR A N 1
ATOM 748 C CA . THR A 1 93 ? -0.647 -5.345 13.684 1.00 91.31 93 THR A CA 1
ATOM 749 C C . THR A 1 93 ? -1.554 -4.447 14.527 1.00 91.31 93 THR A C 1
ATOM 751 O O . THR A 1 93 ? -2.120 -4.909 15.514 1.00 91.31 93 THR A O 1
ATOM 754 N N . SER A 1 94 ? -1.750 -3.186 14.132 1.00 89.38 94 SER A N 1
ATOM 755 C CA . SER A 1 94 ? -2.615 -2.249 14.860 1.00 89.38 94 SER A CA 1
ATOM 756 C C . SER A 1 94 ? -4.085 -2.676 14.872 1.00 89.38 94 SER A C 1
ATOM 758 O O . SER A 1 94 ? -4.749 -2.525 15.896 1.00 89.38 94 SER A O 1
ATOM 760 N N . ILE A 1 95 ? -4.583 -3.246 13.770 1.00 92.38 95 ILE A N 1
ATOM 761 C CA . ILE A 1 95 ? -5.922 -3.846 13.693 1.00 92.38 95 ILE A CA 1
ATOM 762 C C . ILE A 1 95 ? -6.050 -4.974 14.717 1.00 92.38 95 ILE A C 1
ATOM 764 O O . ILE A 1 95 ? -6.952 -4.930 15.550 1.00 92.38 95 ILE A O 1
ATOM 768 N N . MET A 1 96 ? -5.107 -5.922 14.725 1.00 89.38 96 MET A N 1
ATOM 769 C CA . MET A 1 96 ? -5.113 -7.037 15.678 1.00 89.38 96 MET A CA 1
ATOM 770 C C . MET A 1 96 ? -5.075 -6.553 17.135 1.00 89.38 96 MET A C 1
ATOM 772 O O . MET A 1 96 ? -5.823 -7.048 17.978 1.00 89.38 96 MET A O 1
ATOM 776 N N . GLU A 1 97 ? -4.224 -5.573 17.451 1.00 89.75 97 GLU A N 1
ATOM 777 C CA . GLU A 1 97 ? -4.132 -4.987 18.796 1.00 89.75 97 GLU A CA 1
ATOM 778 C C . GLU A 1 97 ? -5.449 -4.312 19.224 1.00 89.75 97 GLU A C 1
ATOM 780 O O . GLU A 1 97 ? -5.867 -4.417 20.386 1.00 89.75 97 GLU A O 1
ATOM 785 N N . LEU A 1 98 ? -6.117 -3.619 18.296 1.00 88.44 98 LEU A N 1
ATOM 786 C CA . LEU A 1 98 ? -7.379 -2.928 18.550 1.00 88.44 98 LEU A CA 1
ATOM 787 C C . LEU A 1 98 ? -8.545 -3.908 18.735 1.00 88.44 98 LEU A C 1
ATOM 789 O O . LEU A 1 98 ? -9.313 -3.765 19.689 1.00 88.44 98 LEU A O 1
ATOM 793 N N . GLU A 1 99 ? -8.650 -4.923 17.877 1.00 89.69 99 GLU A N 1
ATOM 794 C CA . GLU A 1 99 ? -9.631 -6.007 18.002 1.00 89.69 99 GLU A CA 1
ATOM 795 C C . GLU A 1 99 ? -9.476 -6.746 19.333 1.00 89.69 99 GLU A C 1
ATOM 797 O O . GLU A 1 99 ? -10.459 -6.999 20.034 1.00 89.69 99 GLU A O 1
ATOM 802 N N . GLU A 1 100 ? -8.236 -7.027 19.734 1.00 86.88 100 GLU A N 1
ATOM 803 C CA . GLU A 1 100 ? -7.947 -7.693 20.998 1.00 86.88 100 GLU A CA 1
ATOM 804 C C . GLU A 1 100 ? -8.359 -6.852 22.209 1.00 86.88 100 GLU A C 1
ATOM 806 O O . GLU A 1 100 ? -8.920 -7.369 23.181 1.00 86.88 100 GLU A O 1
ATOM 811 N N . SER A 1 101 ? -8.115 -5.543 22.143 1.00 82.94 101 SER A N 1
ATOM 812 C CA . SER A 1 101 ? -8.511 -4.594 23.186 1.00 82.94 101 SER A CA 1
ATOM 813 C C . SER A 1 101 ? -10.033 -4.477 23.304 1.00 82.94 101 SER A C 1
ATOM 815 O O . SER A 1 101 ? -10.570 -4.408 24.412 1.00 82.94 101 SER A O 1
ATOM 817 N N . LEU A 1 102 ? -10.741 -4.507 22.172 1.00 82.81 102 LEU A N 1
ATOM 818 C CA . LEU A 1 102 ? -12.203 -4.532 22.129 1.00 82.81 102 LEU A CA 1
ATOM 819 C C . LEU A 1 102 ? -12.760 -5.829 22.725 1.00 82.81 102 LEU A C 1
ATOM 821 O O . LEU A 1 102 ? -13.686 -5.781 23.536 1.00 82.81 102 LEU A O 1
ATOM 825 N N . ARG A 1 103 ? -12.160 -6.976 22.385 1.00 82.75 103 ARG A N 1
ATOM 826 C CA . ARG A 1 103 ? -12.555 -8.301 22.885 1.00 82.75 103 ARG A CA 1
ATOM 827 C C . ARG A 1 103 ? -12.380 -8.440 24.397 1.00 82.75 103 ARG A C 1
ATOM 829 O O . ARG A 1 103 ? -13.249 -8.993 25.063 1.00 82.75 103 ARG A O 1
ATOM 836 N N . LYS A 1 104 ? -11.268 -7.939 24.941 1.00 81.44 104 LYS A N 1
ATOM 837 C CA . LYS A 1 104 ? -10.952 -7.998 26.379 1.00 81.44 104 LYS A CA 1
ATOM 838 C C . LYS A 1 104 ? -11.764 -7.023 27.234 1.00 81.44 104 LYS A C 1
ATOM 840 O O . LYS A 1 104 ? -11.709 -7.114 28.456 1.00 81.44 104 LYS A O 1
ATOM 845 N N . GLY A 1 105 ? -12.499 -6.091 26.622 1.00 68.88 105 GLY A N 1
ATOM 846 C CA . GLY A 1 105 ? -13.256 -5.076 27.356 1.00 68.88 105 GLY A CA 1
ATOM 847 C C . GLY A 1 105 ? -12.367 -4.094 28.125 1.00 68.88 105 GLY A C 1
ATOM 848 O O . GLY A 1 105 ? -12.835 -3.449 29.057 1.00 68.88 105 GLY A O 1
ATOM 849 N N . THR A 1 106 ? -11.092 -3.960 27.742 1.00 66.19 106 THR A N 1
ATOM 850 C CA . THR A 1 106 ? -10.104 -3.069 28.379 1.00 66.19 106 THR A CA 1
ATOM 851 C C . THR A 1 106 ? -10.393 -1.580 28.147 1.00 66.19 106 THR A C 1
ATOM 853 O O . THR A 1 106 ? -9.733 -0.719 28.725 1.00 66.19 106 THR A O 1
ATOM 856 N N . LEU A 1 107 ? -11.366 -1.271 27.286 1.00 66.69 107 LEU A N 1
ATOM 857 C CA . LEU A 1 107 ? -11.768 0.073 26.885 1.00 66.69 107 LEU A CA 1
ATOM 858 C C . LE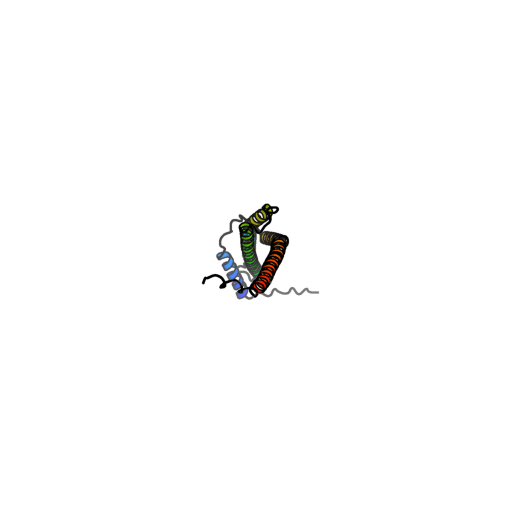U A 1 107 ? -13.076 0.463 27.594 1.00 66.69 107 LEU A C 1
ATOM 860 O O . LEU A 1 107 ? -14.043 -0.300 27.582 1.00 66.69 107 LEU A O 1
ATOM 864 N N . SER A 1 108 ? -13.113 1.658 28.198 1.00 61.41 108 SER A N 1
ATOM 865 C CA . SER A 1 108 ? -14.295 2.176 28.911 1.00 61.41 108 SER A CA 1
ATOM 866 C C . SER A 1 108 ? -15.544 2.215 28.017 1.00 61.41 108 SER A C 1
ATOM 868 O O . SER A 1 108 ? -15.479 2.586 26.841 1.00 61.41 108 SER A O 1
ATOM 870 N N . ASN A 1 109 ? -16.704 1.895 28.604 1.00 57.59 109 ASN A N 1
ATOM 871 C CA . ASN A 1 109 ? -18.016 1.924 27.946 1.00 57.59 109 ASN A CA 1
ATOM 872 C C . ASN A 1 109 ? -18.354 3.285 27.310 1.00 57.59 109 ASN A C 1
ATOM 874 O O . ASN A 1 109 ? -19.062 3.316 26.306 1.00 57.59 109 ASN A O 1
ATOM 878 N N . GLU A 1 110 ? -17.823 4.383 27.851 1.00 55.19 110 GLU A N 1
ATOM 879 C CA . GLU A 1 110 ? -18.068 5.757 27.385 1.00 55.19 110 GLU A CA 1
ATOM 880 C C . GLU A 1 110 ? -17.362 6.084 26.058 1.00 55.19 110 GLU A C 1
ATOM 882 O O . GLU A 1 110 ? -17.723 7.052 25.395 1.00 55.19 110 GLU A O 1
ATOM 887 N N . MET A 1 111 ? -16.402 5.255 25.624 1.00 60.16 111 MET A N 1
ATOM 888 C CA . MET A 1 111 ? -15.664 5.442 24.367 1.00 60.16 111 MET A CA 1
ATOM 889 C C . MET A 1 111 ? -15.904 4.337 23.337 1.00 60.16 111 MET A C 1
ATOM 891 O O . MET A 1 111 ? -15.250 4.345 22.303 1.00 60.16 111 MET A O 1
ATOM 895 N N . LYS A 1 112 ? -16.836 3.400 23.562 1.00 63.41 112 LYS A N 1
ATOM 896 C CA . LYS A 1 112 ? -17.013 2.202 22.717 1.00 63.41 112 LYS A CA 1
ATOM 897 C C . LYS A 1 112 ? -17.134 2.478 21.217 1.00 63.41 112 LYS A C 1
ATOM 899 O O . LYS A 1 112 ? -16.648 1.672 20.435 1.00 63.41 112 LYS A O 1
ATOM 904 N N . SER A 1 113 ? -17.752 3.582 20.798 1.00 74.88 113 SER A N 1
ATOM 905 C CA . SER A 1 113 ? -17.917 3.889 19.371 1.00 74.88 113 SER A CA 1
ATOM 906 C C . SER A 1 113 ? -16.610 4.242 18.660 1.00 74.88 113 SER A C 1
ATOM 908 O O . SER A 1 113 ? -16.489 3.974 17.468 1.00 74.88 113 SER A O 1
ATOM 910 N N . GLU A 1 114 ? -15.643 4.842 19.356 1.00 82.94 114 GLU A N 1
ATOM 911 C CA . GLU A 1 114 ? -14.417 5.345 18.722 1.00 82.94 114 GLU A CA 1
ATOM 912 C C . GLU A 1 114 ? -13.448 4.242 18.267 1.00 82.94 114 GLU A C 1
ATOM 914 O O . GLU A 1 114 ? -13.040 4.273 17.106 1.00 82.94 114 GLU A O 1
ATOM 919 N N . PRO A 1 115 ? -13.155 3.203 19.070 1.00 84.25 115 PRO A N 1
ATOM 920 C CA . PRO A 1 115 ? -12.409 2.030 18.624 1.00 84.25 115 PRO A CA 1
ATOM 921 C C . PRO A 1 115 ? -13.014 1.368 17.382 1.00 84.25 115 PRO A C 1
ATOM 923 O O . PRO A 1 115 ? -12.284 1.026 16.459 1.00 84.25 115 PRO A O 1
ATOM 926 N N . TYR A 1 116 ? -14.344 1.218 17.314 1.00 86.62 116 TYR A N 1
ATOM 927 C CA . TYR A 1 116 ? -14.997 0.606 16.150 1.00 86.62 116 TYR A CA 1
ATOM 928 C C . TYR A 1 116 ? -14.924 1.494 14.901 1.00 86.62 116 TYR A C 1
ATOM 930 O O . TYR A 1 116 ? -14.691 0.987 13.804 1.00 86.62 116 TYR A O 1
ATOM 938 N N . LYS A 1 117 ? -15.083 2.819 15.042 1.00 90.38 117 LYS A N 1
ATOM 939 C CA . LYS A 1 117 ? -14.889 3.767 13.929 1.00 90.38 117 LYS A CA 1
ATOM 940 C C . LYS A 1 117 ? -13.454 3.735 13.409 1.00 90.38 117 LYS A C 1
ATOM 942 O O . LYS A 1 117 ? -13.238 3.758 12.194 1.00 90.38 117 LYS A O 1
ATOM 947 N N . LEU A 1 118 ? -12.487 3.674 14.321 1.00 91.94 118 LEU A N 1
ATOM 948 C CA . LEU A 1 118 ? -11.071 3.601 13.995 1.00 91.94 118 LEU A CA 1
ATOM 949 C C . LEU A 1 118 ? -10.737 2.290 13.275 1.00 91.94 118 LEU A C 1
ATOM 951 O O . LEU A 1 118 ? -10.127 2.333 12.210 1.00 91.94 118 LEU A O 1
ATOM 955 N N . LEU A 1 119 ? -11.226 1.155 13.781 1.00 92.56 119 LEU A N 1
ATOM 956 C CA . LEU A 1 119 ? -11.071 -0.156 13.148 1.00 92.56 119 LEU A CA 1
ATOM 957 C C . LEU A 1 119 ? -11.637 -0.170 11.720 1.00 92.56 119 LEU A C 1
ATOM 959 O O . LEU A 1 119 ? -10.947 -0.554 10.780 1.00 92.56 119 LEU A O 1
ATOM 963 N N . LEU A 1 120 ? -12.861 0.332 11.528 1.00 92.50 120 LEU A N 1
ATOM 964 C CA . LEU A 1 120 ? -13.467 0.437 10.197 1.00 92.50 120 LEU A CA 1
ATOM 965 C C . LEU A 1 120 ? -12.630 1.307 9.246 1.00 92.50 120 LEU A C 1
ATOM 967 O O . LEU A 1 120 ? -12.516 1.013 8.056 1.00 92.50 120 LEU A O 1
ATOM 971 N N . SER A 1 121 ? -12.057 2.393 9.760 1.00 93.25 121 SER A N 1
ATOM 972 C CA . SER A 1 121 ? -11.227 3.305 8.973 1.00 93.25 121 SER A CA 1
ATOM 973 C C . SER A 1 121 ? -9.885 2.670 8.590 1.00 93.25 121 SER A C 1
ATOM 975 O O . SER A 1 121 ? -9.418 2.880 7.472 1.00 93.25 121 SER A O 1
ATOM 977 N N . MET A 1 122 ? -9.302 1.848 9.468 1.00 93.50 122 MET A N 1
ATOM 978 C CA . MET A 1 122 ? -8.114 1.043 9.165 1.00 93.50 122 MET A CA 1
ATOM 979 C C . MET A 1 122 ? -8.387 -0.015 8.098 1.00 93.50 122 MET A C 1
ATOM 981 O O . MET A 1 122 ? -7.610 -0.162 7.162 1.00 93.50 122 MET A O 1
ATOM 985 N N . GLU A 1 123 ? -9.508 -0.728 8.193 1.00 92.25 123 GLU A N 1
ATOM 986 C CA . GLU A 1 123 ? -9.888 -1.713 7.176 1.00 92.25 123 GLU A CA 1
ATOM 987 C C . GLU A 1 123 ? -10.074 -1.062 5.800 1.00 92.25 123 GLU A C 1
ATOM 989 O O . GLU A 1 123 ? -9.621 -1.585 4.784 1.00 92.25 123 GLU A O 1
ATOM 994 N N . ARG A 1 124 ? -10.664 0.138 5.756 1.00 91.62 124 ARG A N 1
ATOM 995 C CA . ARG A 1 124 ? -10.796 0.913 4.514 1.00 91.62 124 ARG A CA 1
ATOM 996 C C . ARG A 1 124 ? -9.452 1.399 3.972 1.00 91.62 124 ARG A C 1
ATOM 998 O O . ARG A 1 124 ? -9.264 1.404 2.756 1.00 91.62 124 ARG A O 1
ATOM 1005 N N . SER A 1 125 ? -8.518 1.798 4.838 1.00 92.44 125 SER A N 1
ATOM 1006 C CA . SER A 1 125 ? -7.218 2.321 4.400 1.00 92.44 125 SER A CA 1
ATOM 1007 C C . SER A 1 125 ? -6.332 1.255 3.751 1.00 92.44 125 SER A C 1
ATOM 1009 O O . SER A 1 125 ? -5.476 1.614 2.943 1.00 92.44 125 SER A O 1
ATOM 1011 N N . LYS A 1 126 ? -6.589 -0.044 3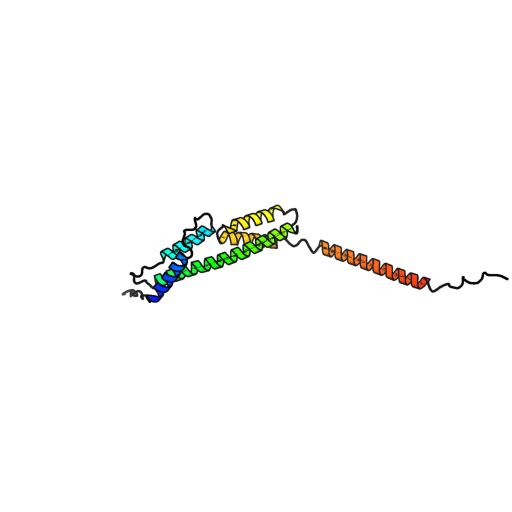.981 1.00 90.50 126 LYS A N 1
ATOM 1012 C CA . LYS A 1 126 ? -5.947 -1.142 3.232 1.00 90.50 126 LYS A CA 1
ATOM 1013 C C . LYS A 1 126 ? -6.089 -0.983 1.718 1.00 90.50 126 LYS A C 1
ATOM 1015 O O . LYS A 1 126 ? -5.193 -1.371 0.985 1.00 90.50 126 LYS A O 1
ATOM 1020 N N . LEU A 1 127 ? -7.170 -0.374 1.238 1.00 91.94 127 LEU A N 1
ATOM 1021 C CA . LEU A 1 127 ? -7.390 -0.106 -0.190 1.00 91.94 127 LEU A CA 1
ATOM 1022 C C . LEU A 1 127 ? -7.027 1.341 -0.579 1.00 91.94 127 LEU A C 1
ATOM 1024 O O . LEU A 1 127 ? -7.066 1.723 -1.748 1.00 91.94 127 LEU A O 1
ATOM 1028 N N . GLY A 1 128 ? -6.696 2.173 0.406 1.00 92.88 128 GLY A N 1
ATOM 1029 C CA . GLY A 1 128 ? -6.358 3.578 0.229 1.00 92.88 128 GLY A CA 1
ATOM 1030 C C . GLY A 1 128 ? -4.925 3.799 -0.239 1.00 92.88 128 GLY A C 1
ATOM 1031 O O . GLY A 1 128 ? -4.113 2.875 -0.363 1.00 92.88 128 GLY A O 1
ATOM 1032 N N . LYS A 1 129 ? -4.610 5.071 -0.469 1.00 94.94 129 LYS A N 1
ATOM 1033 C CA . LYS A 1 129 ? -3.255 5.522 -0.775 1.00 94.94 129 LYS A CA 1
ATOM 1034 C C . LYS A 1 129 ? -2.338 5.314 0.421 1.00 94.94 129 LYS A C 1
ATOM 1036 O O . LYS A 1 129 ? -2.771 5.236 1.569 1.00 94.94 129 LYS A O 1
ATOM 1041 N N . THR A 1 130 ? -1.039 5.314 0.159 1.00 93.19 130 THR A N 1
ATOM 1042 C CA . THR A 1 130 ? 0.003 5.239 1.195 1.00 93.19 130 THR A CA 1
ATOM 1043 C C . THR A 1 130 ? -0.198 6.288 2.300 1.00 93.19 130 THR A C 1
ATOM 1045 O O . THR A 1 130 ? -0.069 5.981 3.483 1.00 93.19 130 THR A O 1
ATOM 1048 N N . GLN A 1 131 ? -0.583 7.511 1.923 1.00 93.75 131 GLN A N 1
ATOM 1049 C CA . GLN A 1 131 ? -0.866 8.601 2.864 1.00 93.75 131 GLN A CA 1
ATOM 1050 C C . GLN A 1 131 ? -2.081 8.319 3.758 1.00 93.75 131 GLN A C 1
ATOM 1052 O O . GLN A 1 131 ? -2.057 8.667 4.936 1.00 93.75 131 GLN A O 1
ATOM 1057 N N . ASP A 1 132 ? -3.118 7.657 3.238 1.00 93.50 132 ASP A N 1
ATOM 1058 C CA . ASP A 1 132 ? -4.311 7.305 4.018 1.00 93.50 132 ASP A CA 1
ATOM 1059 C C . ASP A 1 132 ? -3.957 6.291 5.116 1.00 93.50 132 ASP A C 1
ATOM 1061 O O . ASP A 1 132 ? -4.421 6.402 6.254 1.00 93.50 132 ASP A O 1
ATOM 1065 N N . VAL A 1 133 ? -3.078 5.333 4.796 1.00 93.50 133 VAL A N 1
ATOM 1066 C CA . VAL A 1 133 ? -2.557 4.361 5.769 1.00 93.50 133 VAL A CA 1
ATOM 1067 C C . VAL A 1 133 ? -1.721 5.054 6.848 1.00 93.50 133 VAL A C 1
ATOM 1069 O O . VAL A 1 133 ? -1.898 4.789 8.035 1.00 93.50 133 VAL A O 1
ATOM 1072 N N . GLU A 1 134 ? -0.837 5.978 6.468 1.00 94.75 134 GLU A N 1
ATOM 1073 C CA . GLU A 1 134 ? -0.038 6.752 7.428 1.00 94.75 134 GLU A CA 1
ATOM 1074 C C . GLU A 1 134 ? -0.914 7.593 8.363 1.00 94.75 134 GLU A C 1
ATOM 1076 O O . GLU A 1 134 ? -0.680 7.623 9.573 1.00 94.75 134 GLU A O 1
ATOM 1081 N N . LEU A 1 135 ? -1.931 8.264 7.818 1.00 94.69 135 LEU A N 1
ATOM 1082 C CA . LEU A 1 135 ? -2.857 9.081 8.596 1.00 94.69 135 LEU A CA 1
ATOM 1083 C C . LEU A 1 135 ? -3.631 8.239 9.610 1.00 94.69 135 LEU A C 1
ATOM 1085 O O . LEU A 1 135 ? -3.734 8.640 10.771 1.00 94.69 135 LEU A O 1
ATOM 1089 N N . ILE A 1 136 ? -4.135 7.067 9.208 1.00 92.69 136 ILE A N 1
ATOM 1090 C CA . ILE A 1 136 ? -4.901 6.234 10.137 1.00 92.69 136 ILE A CA 1
ATOM 1091 C C . ILE A 1 136 ? -4.022 5.591 11.211 1.00 92.69 136 ILE A C 1
ATOM 1093 O O . ILE A 1 136 ? -4.446 5.485 12.360 1.00 92.69 136 ILE A O 1
ATOM 1097 N N . LEU A 1 137 ? -2.781 5.228 10.873 1.00 92.12 137 LEU A N 1
ATOM 1098 C CA . LEU A 1 137 ? -1.811 4.731 11.848 1.00 92.12 137 LEU A CA 1
ATOM 1099 C C . LEU A 1 137 ? -1.470 5.801 12.892 1.00 92.12 137 LEU A C 1
ATOM 1101 O O . LEU A 1 137 ? -1.439 5.499 14.081 1.00 92.12 137 LEU A O 1
ATOM 1105 N N . ARG A 1 138 ? -1.305 7.064 12.481 1.00 92.62 138 ARG A N 1
ATOM 1106 C CA . ARG A 1 138 ? -1.114 8.180 13.426 1.00 92.62 138 ARG A CA 1
ATOM 1107 C C . ARG A 1 138 ? -2.336 8.402 14.313 1.00 92.62 138 ARG A C 1
ATOM 1109 O O . ARG A 1 138 ? -2.188 8.630 15.509 1.00 92.62 138 ARG A O 1
ATOM 1116 N N . ALA A 1 139 ? -3.540 8.330 13.743 1.00 91.69 139 ALA A N 1
ATOM 1117 C CA . ALA A 1 139 ? -4.777 8.445 14.516 1.00 91.69 139 ALA A CA 1
ATOM 1118 C C . ALA A 1 139 ? -4.887 7.328 15.566 1.00 91.69 139 ALA A C 1
ATOM 1120 O O . ALA A 1 139 ? -5.315 7.572 16.693 1.00 91.69 139 ALA A O 1
ATOM 1121 N N . TYR A 1 140 ? -4.446 6.120 15.216 1.00 89.75 140 TYR A N 1
ATOM 1122 C CA . TYR A 1 140 ? -4.363 5.003 16.145 1.00 89.75 140 TYR A CA 1
ATOM 1123 C C . TYR A 1 140 ? -3.340 5.193 17.250 1.00 89.75 140 TYR A C 1
ATOM 1125 O O . TYR A 1 140 ? -3.662 4.939 18.406 1.00 89.75 140 TYR A O 1
ATOM 1133 N N . GLU A 1 141 ? -2.138 5.657 16.925 1.00 89.06 141 GLU A N 1
ATOM 1134 C CA . GLU A 1 141 ? -1.109 5.951 17.924 1.00 89.06 141 GLU A CA 1
ATOM 1135 C C . GLU A 1 141 ? -1.609 7.003 18.923 1.00 89.06 141 GLU A C 1
ATOM 1137 O O . GLU A 1 141 ? -1.548 6.777 20.129 1.00 89.06 141 GLU A O 1
ATOM 1142 N N . ALA A 1 142 ? -2.233 8.081 18.437 1.00 88.38 142 ALA A N 1
ATOM 1143 C CA . ALA A 1 142 ? -2.838 9.101 19.291 1.00 88.38 142 ALA A CA 1
ATOM 1144 C C . ALA A 1 142 ? -3.969 8.539 20.173 1.00 88.38 142 ALA A C 1
ATOM 1146 O O . ALA A 1 142 ? -4.049 8.848 21.363 1.00 88.38 142 ALA A O 1
ATOM 1147 N N . PHE A 1 143 ? -4.835 7.687 19.613 1.00 86.25 143 PHE A N 1
ATOM 1148 C CA . PHE A 1 143 ? -5.868 6.993 20.384 1.00 86.25 143 PHE A CA 1
ATOM 1149 C C . PHE A 1 143 ? -5.248 6.105 21.471 1.00 86.25 143 PHE A C 1
ATOM 1151 O O . PHE A 1 143 ? -5.653 6.167 22.631 1.00 86.25 143 PHE A O 1
ATOM 1158 N N . ARG A 1 144 ? -4.234 5.312 21.117 1.00 84.06 144 ARG A N 1
ATOM 1159 C CA . ARG A 1 144 ? -3.531 4.407 22.028 1.00 84.06 144 ARG A CA 1
ATOM 1160 C C . ARG A 1 144 ? -2.854 5.160 23.174 1.00 84.06 144 ARG A C 1
ATOM 1162 O O . ARG A 1 144 ? -2.891 4.678 24.300 1.00 84.06 144 ARG A O 1
ATOM 1169 N N . GLU A 1 145 ? -2.263 6.323 22.914 1.00 82.00 145 GLU A N 1
ATOM 1170 C CA . GLU A 1 145 ? -1.665 7.175 23.951 1.00 82.00 145 GLU A CA 1
ATOM 1171 C C . GLU A 1 145 ? -2.715 7.808 24.875 1.00 82.00 145 GLU A C 1
ATOM 1173 O O . GLU A 1 145 ? -2.508 7.898 26.088 1.00 82.00 145 GLU A O 1
ATOM 1178 N N . ALA A 1 146 ? -3.854 8.234 24.319 1.00 77.62 146 ALA A N 1
ATOM 1179 C CA . ALA A 1 146 ? -4.946 8.834 25.084 1.00 77.62 146 ALA A CA 1
ATOM 1180 C C . ALA A 1 146 ? -5.631 7.821 26.015 1.00 77.62 146 ALA A C 1
ATOM 1182 O O . ALA A 1 146 ? -6.035 8.160 27.133 1.00 77.62 146 ALA A O 1
ATOM 1183 N N . VAL A 1 147 ? -5.731 6.564 25.579 1.00 70.00 147 VAL A N 1
ATOM 1184 C CA . VAL A 1 147 ? -6.217 5.458 26.400 1.00 70.00 147 VAL A CA 1
ATOM 1185 C C . VAL A 1 147 ? -5.117 5.044 27.381 1.00 70.00 147 VAL A C 1
ATOM 1187 O O . VAL A 1 147 ? -4.379 4.081 27.180 1.00 70.00 147 VAL A O 1
ATOM 1190 N N . LYS A 1 148 ? -5.021 5.762 28.506 1.00 56.00 148 LYS A N 1
ATOM 1191 C CA . LYS A 1 148 ? -4.301 5.254 29.681 1.00 56.00 148 LYS A CA 1
ATOM 1192 C C . LYS A 1 148 ? -4.908 3.897 30.067 1.00 56.00 148 LYS A C 1
ATOM 1194 O O . LYS A 1 148 ? -6.135 3.812 30.159 1.00 56.00 148 LYS A O 1
ATOM 1199 N N . PRO A 1 149 ? -4.107 2.849 30.330 1.00 50.66 149 PRO A N 1
ATOM 1200 C CA . PRO A 1 149 ? -4.652 1.584 30.795 1.00 50.66 149 PRO A CA 1
ATOM 1201 C C . PRO A 1 149 ? -5.460 1.825 32.073 1.00 50.66 149 PRO A C 1
ATOM 1203 O O . PRO A 1 149 ? -4.941 2.357 33.058 1.00 50.66 149 PRO A O 1
ATOM 1206 N N . ILE A 1 150 ? -6.732 1.418 32.069 1.00 46.75 150 ILE A N 1
ATOM 1207 C CA . ILE A 1 150 ? -7.551 1.315 33.281 1.00 46.75 150 ILE A CA 1
ATOM 1208 C C . ILE A 1 150 ? -7.068 0.077 34.043 1.00 46.75 150 ILE A C 1
ATOM 1210 O O . ILE A 1 150 ? -7.732 -0.945 34.104 1.00 46.75 150 ILE A O 1
ATOM 1214 N N . SER A 1 151 ? -5.852 0.122 34.567 1.00 44.16 151 SER A N 1
ATOM 1215 C CA . SER A 1 151 ? -5.412 -0.745 35.654 1.00 44.16 151 SER A CA 1
ATOM 1216 C C . SER A 1 151 ? -4.126 -0.152 36.200 1.00 44.16 151 SER A C 1
ATOM 1218 O O . SER A 1 151 ? -3.084 -0.183 35.547 1.00 44.16 151 SER A O 1
ATOM 1220 N N . LYS A 1 152 ? -4.269 0.476 37.372 1.00 46.03 152 LYS A N 1
ATOM 1221 C CA . LYS A 1 152 ? -3.283 0.513 38.467 1.00 46.03 152 LYS A CA 1
ATOM 1222 C C . LYS A 1 152 ? -3.694 1.420 39.624 1.00 46.03 152 LYS A C 1
ATOM 1224 O 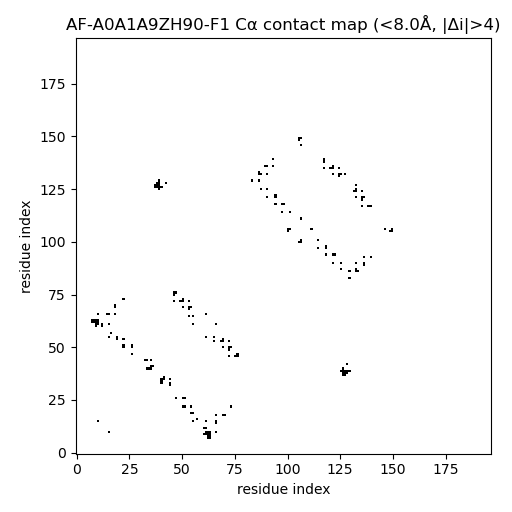O . LYS A 1 152 ? -3.017 1.421 40.635 1.00 46.03 152 LYS A O 1
ATOM 1229 N N . THR A 1 153 ? -4.787 2.182 39.544 1.00 46.84 153 THR A N 1
ATOM 1230 C CA . THR A 1 153 ? -5.213 3.012 40.694 1.00 46.84 153 THR A CA 1
ATOM 1231 C C . THR A 1 153 ? -6.288 2.351 41.550 1.00 46.84 153 THR A C 1
ATOM 1233 O O . THR A 1 153 ? -6.280 2.527 42.765 1.00 46.84 153 THR A O 1
ATOM 1236 N N . ILE A 1 154 ? -7.200 1.587 40.941 1.00 52.12 154 ILE A N 1
ATOM 1237 C CA . ILE A 1 154 ? -8.258 0.876 41.673 1.00 52.12 154 ILE A CA 1
ATOM 1238 C C . ILE A 1 154 ? -7.701 -0.435 42.233 1.00 52.12 154 ILE A C 1
ATOM 1240 O O . ILE A 1 154 ? -7.773 -0.638 43.440 1.00 52.12 154 ILE A O 1
ATOM 1244 N N . ASP A 1 155 ? -7.036 -1.243 41.401 1.00 55.91 155 ASP A N 1
ATOM 1245 C CA . ASP A 1 155 ? -6.434 -2.507 41.844 1.00 55.91 155 ASP A CA 1
ATOM 1246 C C . ASP A 1 155 ? -5.375 -2.294 42.924 1.00 55.91 155 ASP A C 1
ATOM 1248 O O . ASP A 1 155 ? -5.373 -3.023 43.902 1.00 55.91 155 ASP A O 1
ATOM 1252 N N . GLN A 1 156 ? -4.534 -1.259 42.826 1.00 54.00 156 GLN A N 1
ATOM 1253 C CA . GLN A 1 156 ? -3.490 -1.019 43.826 1.00 54.00 156 GLN A CA 1
ATOM 1254 C C . GLN A 1 156 ? -4.055 -0.528 45.163 1.00 54.00 156 GLN A C 1
ATOM 1256 O O . GLN A 1 156 ? -3.646 -1.023 46.204 1.00 54.00 156 GLN A O 1
ATOM 1261 N N . LYS A 1 157 ? -5.069 0.352 45.159 1.00 69.06 157 LYS A N 1
ATOM 1262 C CA . LYS A 1 157 ? -5.761 0.756 46.399 1.00 69.06 157 LYS A CA 1
ATOM 1263 C C . LYS A 1 157 ? -6.553 -0.389 47.028 1.00 69.06 157 LYS A C 1
ATOM 1265 O O . LYS A 1 157 ? -6.670 -0.450 48.251 1.00 69.06 157 LYS A O 1
ATOM 1270 N N . ILE A 1 158 ? -7.137 -1.263 46.208 1.00 72.75 158 ILE A N 1
ATOM 1271 C CA . ILE A 1 158 ? -7.824 -2.467 46.683 1.00 72.75 158 ILE A CA 1
ATOM 1272 C C . ILE A 1 158 ? -6.800 -3.446 47.260 1.00 72.75 158 ILE A C 1
ATOM 1274 O O . ILE A 1 158 ? -7.012 -3.940 48.361 1.00 72.75 158 ILE A O 1
ATOM 1278 N N . PHE A 1 159 ? -5.675 -3.665 46.579 1.00 64.31 159 PHE A N 1
ATOM 1279 C CA . PHE A 1 159 ? -4.603 -4.548 47.028 1.00 64.31 159 PHE A CA 1
ATOM 1280 C C . PHE A 1 159 ? -3.968 -4.048 48.332 1.00 64.31 159 PHE A C 1
ATOM 1282 O O . PHE A 1 159 ? -3.885 -4.812 49.284 1.00 64.31 159 PHE A O 1
ATOM 1289 N N . GLU A 1 160 ? -3.653 -2.753 48.440 1.00 77.12 160 GLU A N 1
ATOM 1290 C CA . GLU A 1 160 ? -3.158 -2.124 49.676 1.00 77.12 160 GLU A CA 1
ATOM 1291 C C . 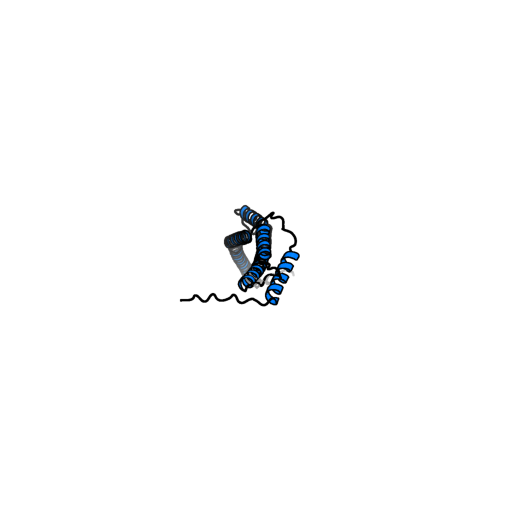GLU A 1 160 ? -4.159 -2.265 50.834 1.00 77.12 160 GLU A C 1
ATOM 1293 O O . GLU A 1 160 ? -3.774 -2.576 51.962 1.00 77.12 160 GLU A O 1
ATOM 1298 N N . LYS A 1 161 ? -5.464 -2.086 50.576 1.00 83.56 161 LYS A N 1
ATOM 1299 C CA . LYS A 1 161 ? -6.501 -2.321 51.594 1.00 83.56 161 LYS A CA 1
ATOM 1300 C C . LYS A 1 161 ? -6.595 -3.790 51.999 1.00 83.56 161 LYS A C 1
ATOM 1302 O O . LYS A 1 161 ? -6.765 -4.071 53.183 1.00 83.56 161 LYS A O 1
ATOM 1307 N N . ILE A 1 162 ? -6.501 -4.715 51.046 1.00 77.19 162 ILE A N 1
ATOM 1308 C CA . ILE A 1 162 ? -6.527 -6.156 51.316 1.00 77.19 162 ILE A CA 1
ATOM 1309 C C . ILE A 1 162 ? -5.297 -6.558 52.137 1.00 77.19 162 ILE A C 1
ATOM 1311 O O . ILE A 1 162 ? -5.456 -7.239 53.147 1.00 77.19 162 ILE A O 1
ATOM 1315 N N . GLU A 1 163 ? -4.099 -6.080 51.793 1.00 75.00 163 GLU A N 1
ATOM 1316 C CA . GLU A 1 163 ? -2.878 -6.329 52.569 1.00 75.00 163 GLU A CA 1
ATOM 1317 C C . GLU A 1 163 ? -2.973 -5.775 53.994 1.00 75.00 163 GLU A C 1
ATOM 1319 O O . GLU A 1 163 ? -2.586 -6.456 54.946 1.00 75.00 163 GLU A O 1
ATOM 1324 N N . GLN A 1 164 ? -3.538 -4.577 54.175 1.00 86.00 164 GLN A N 1
ATOM 1325 C CA . GLN A 1 164 ? -3.766 -4.008 55.507 1.00 86.00 164 GLN A CA 1
ATOM 1326 C C . GLN A 1 164 ? -4.732 -4.854 56.344 1.00 86.00 164 GLN A C 1
ATOM 1328 O O . GLN A 1 164 ? -4.472 -5.085 57.528 1.00 86.00 164 GLN A O 1
ATOM 1333 N N . ILE A 1 165 ? -5.830 -5.330 55.746 1.00 88.00 165 ILE A N 1
ATOM 1334 C CA . ILE A 1 165 ? -6.808 -6.188 56.429 1.00 88.00 165 ILE A CA 1
ATOM 1335 C C . ILE A 1 165 ? -6.164 -7.523 56.808 1.00 88.00 165 ILE A C 1
ATOM 1337 O O . ILE A 1 165 ? -6.252 -7.925 57.965 1.00 88.00 165 ILE A O 1
ATOM 1341 N N . LEU A 1 166 ? -5.475 -8.181 55.874 1.00 77.12 166 LEU A N 1
ATOM 1342 C CA . LEU A 1 166 ? -4.814 -9.464 56.123 1.00 77.12 166 LEU A CA 1
ATOM 1343 C C . LEU A 1 166 ? -3.726 -9.342 57.197 1.00 77.12 166 LEU A C 1
ATOM 1345 O O . LEU A 1 166 ? -3.675 -10.163 58.109 1.00 77.12 166 LEU A O 1
ATOM 1349 N N . SER A 1 167 ? -2.922 -8.277 57.159 1.00 82.81 167 SER A N 1
ATOM 1350 C CA . SER A 1 167 ? -1.898 -8.001 58.178 1.00 82.81 167 SER A CA 1
ATOM 1351 C C . SER A 1 167 ? -2.500 -7.742 59.560 1.00 82.81 167 SER A C 1
ATOM 1353 O O . SER A 1 167 ? -1.890 -8.060 60.581 1.00 82.81 167 SER A O 1
ATOM 1355 N N . LYS A 1 168 ? -3.693 -7.139 59.618 1.00 87.25 168 LYS A N 1
ATOM 1356 C CA . LYS A 1 168 ? -4.420 -6.942 60.873 1.00 87.25 168 LYS A CA 1
ATOM 1357 C C . LYS A 1 168 ? -4.959 -8.267 61.408 1.00 87.25 168 LYS A C 1
ATOM 1359 O O . LYS A 1 168 ? -4.673 -8.599 62.547 1.00 87.25 168 LYS A O 1
ATOM 1364 N N . VAL A 1 169 ? -5.646 -9.048 60.574 1.00 84.69 169 VAL A N 1
ATOM 1365 C CA . VAL A 1 169 ? -6.189 -10.363 60.958 1.00 84.69 169 VAL A CA 1
ATOM 1366 C C . VAL A 1 169 ? -5.083 -11.294 61.453 1.00 84.69 169 VAL A C 1
ATOM 1368 O O . VAL A 1 169 ? -5.260 -11.972 62.460 1.00 84.69 169 VAL A O 1
ATOM 1371 N N . TYR A 1 170 ? -3.929 -11.300 60.785 1.00 74.69 170 TYR A N 1
ATOM 1372 C CA . TYR A 1 170 ? -2.799 -12.130 61.190 1.00 74.69 170 TYR A CA 1
ATOM 1373 C C . TYR A 1 170 ? -2.220 -11.708 62.548 1.00 74.69 170 TYR A C 1
ATOM 1375 O O . TYR A 1 170 ? -1.937 -12.566 63.380 1.00 74.69 170 TYR A O 1
ATOM 1383 N N . ARG A 1 171 ? -2.098 -10.396 62.811 1.00 77.81 171 ARG A N 1
ATOM 1384 C CA . ARG A 1 171 ? -1.708 -9.883 64.137 1.00 77.81 171 ARG A CA 1
ATOM 1385 C C . ARG A 1 171 ? -2.720 -10.249 65.214 1.00 77.81 171 ARG A C 1
ATOM 1387 O O . ARG A 1 171 ? -2.321 -10.777 66.242 1.00 77.81 171 ARG A O 1
ATOM 1394 N N . ASP A 1 172 ? -4.006 -10.045 64.950 1.00 77.81 172 ASP A N 1
ATOM 1395 C CA . ASP A 1 172 ? -5.073 -10.351 65.904 1.00 77.81 172 ASP A CA 1
ATOM 1396 C C . ASP A 1 172 ? -5.090 -11.859 66.251 1.00 77.81 172 ASP A C 1
ATOM 1398 O O . ASP A 1 172 ? -5.296 -12.235 67.405 1.00 77.81 172 ASP A O 1
ATOM 1402 N N . GLN A 1 173 ? -4.805 -12.738 65.280 1.00 71.56 173 GLN A N 1
ATOM 1403 C CA . GLN A 1 173 ? -4.665 -14.183 65.506 1.00 71.56 173 GLN A CA 1
ATOM 1404 C C . GLN A 1 173 ? -3.405 -14.560 66.297 1.00 71.56 173 GLN A C 1
ATOM 1406 O O . GLN A 1 173 ? -3.467 -15.462 67.132 1.00 71.56 173 GLN A O 1
ATOM 1411 N N . LEU A 1 174 ? -2.276 -13.890 66.058 1.00 68.62 174 LEU A N 1
ATOM 1412 C CA . LEU A 1 174 ? -1.047 -14.085 66.834 1.00 68.62 174 LEU A CA 1
ATOM 1413 C C . LEU A 1 174 ? -1.235 -13.645 68.287 1.00 68.62 174 LEU A C 1
ATOM 1415 O O . LEU A 1 174 ? -0.951 -14.416 69.194 1.00 68.62 174 LEU A O 1
ATOM 1419 N N . GLU A 1 175 ? -1.816 -12.469 68.512 1.00 73.00 175 GLU A N 1
ATOM 1420 C CA . GLU A 1 175 ? -2.122 -11.971 69.857 1.00 73.00 175 GLU A CA 1
ATOM 1421 C C . GLU A 1 175 ? -3.172 -12.825 70.583 1.00 73.00 175 GLU A C 1
ATOM 1423 O O . GLU A 1 175 ? -3.169 -12.901 71.811 1.00 73.00 175 GLU A O 1
ATOM 1428 N N . SER A 1 176 ? -4.094 -13.450 69.844 1.00 66.56 176 SER A N 1
ATOM 1429 C CA . SER A 1 176 ? -5.046 -14.423 70.389 1.00 66.56 176 SER A CA 1
ATOM 1430 C C . SER A 1 176 ? -4.361 -15.729 70.789 1.00 66.56 176 SER A C 1
ATOM 1432 O O . SER A 1 176 ? -4.737 -16.304 71.806 1.00 66.56 176 SER A O 1
ATOM 1434 N N . LYS A 1 177 ? -3.376 -16.203 70.016 1.00 64.31 177 LYS A N 1
ATOM 1435 C CA . LYS A 1 177 ? -2.588 -17.393 70.365 1.00 64.31 177 LYS A CA 1
ATOM 1436 C C . LYS A 1 177 ? -1.662 -17.136 71.544 1.00 64.31 177 LYS A C 1
ATOM 1438 O O . LYS A 1 177 ? -1.652 -17.938 72.460 1.00 64.31 177 LYS A O 1
ATOM 1443 N N . GLU A 1 178 ? -0.980 -15.996 71.584 1.00 60.25 178 GLU A N 1
ATOM 1444 C CA 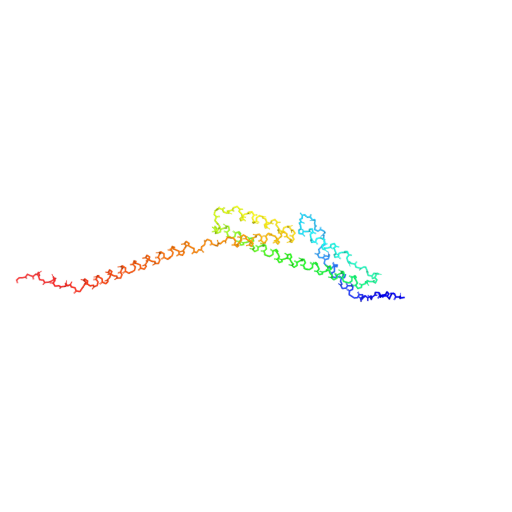. GLU A 1 178 ? -0.135 -15.612 72.723 1.00 60.25 178 GLU A CA 1
ATOM 1445 C C . GLU A 1 178 ? -0.943 -15.381 74.011 1.00 60.25 178 GLU A C 1
ATOM 1447 O O . GLU A 1 178 ? -0.413 -15.529 75.111 1.00 60.25 178 GLU A O 1
ATOM 1452 N N . ARG A 1 179 ? -2.228 -15.010 73.899 1.00 58.75 179 ARG A N 1
ATOM 1453 C CA . ARG A 1 179 ? -3.152 -14.951 75.043 1.00 58.75 179 ARG A CA 1
ATOM 1454 C C . ARG A 1 179 ? -3.651 -16.333 75.467 1.00 58.75 179 ARG A C 1
ATOM 1456 O O . ARG A 1 179 ? -3.693 -16.580 76.663 1.00 58.75 179 ARG A O 1
ATOM 1463 N N . GLY A 1 180 ? -3.948 -17.226 74.522 1.00 55.78 180 GLY A N 1
ATOM 1464 C CA . GLY A 1 180 ? -4.303 -18.620 74.818 1.00 55.78 180 GLY A CA 1
ATOM 1465 C C . GLY A 1 180 ? -3.143 -19.420 75.422 1.00 55.78 180 GLY A C 1
ATOM 1466 O O . GLY A 1 180 ? -3.329 -20.115 76.411 1.00 55.78 180 GLY A O 1
ATOM 1467 N N . GLU A 1 181 ? -1.920 -19.238 74.918 1.00 50.00 181 GLU A N 1
ATOM 1468 C CA . GLU A 1 181 ? -0.704 -19.862 75.467 1.00 50.00 181 GLU A CA 1
ATOM 1469 C C . GLU A 1 181 ? -0.333 -19.313 76.857 1.00 50.00 181 GLU A C 1
ATOM 1471 O O . GLU A 1 181 ? 0.353 -19.987 77.617 1.00 50.00 181 GLU A O 1
ATOM 1476 N N . LYS A 1 182 ? -0.810 -18.116 77.232 1.00 50.84 182 LYS A N 1
ATOM 1477 C CA . LYS A 1 182 ? -0.683 -17.587 78.603 1.00 50.84 182 LYS A CA 1
ATOM 1478 C C . LYS A 1 182 ? -1.793 -18.049 79.552 1.00 50.84 182 LYS A C 1
ATOM 1480 O O . LYS A 1 182 ? -1.615 -17.916 80.759 1.00 50.84 182 LYS A O 1
ATOM 1485 N N . GLU A 1 183 ? -2.911 -18.563 79.040 1.00 48.12 183 GLU A N 1
ATOM 1486 C CA . GLU A 1 183 ? -3.991 -19.146 79.852 1.00 48.12 183 GLU A CA 1
ATOM 1487 C C . GLU A 1 183 ? -3.819 -20.660 80.079 1.00 48.12 183 GLU A C 1
ATOM 1489 O O . GLU A 1 183 ? -4.403 -21.186 81.020 1.00 48.12 183 GLU A O 1
ATOM 1494 N N . GLU A 1 184 ? -2.978 -21.358 79.305 1.00 47.34 184 GLU A N 1
ATOM 1495 C CA . GLU A 1 184 ? -2.718 -22.803 79.474 1.00 47.34 184 GLU A CA 1
ATOM 1496 C C . GLU A 1 184 ? -1.593 -23.161 80.471 1.00 47.34 184 GLU A C 1
ATOM 1498 O O . GLU A 1 184 ? -1.304 -24.343 80.649 1.00 47.34 184 GLU A O 1
ATOM 1503 N N . ASP A 1 185 ? -0.990 -22.186 81.164 1.00 47.91 185 ASP A N 1
ATOM 1504 C CA . ASP A 1 185 ? 0.056 -22.441 82.179 1.00 47.91 185 ASP A CA 1
ATOM 1505 C C . ASP A 1 185 ? -0.434 -22.284 83.632 1.00 47.91 185 ASP A C 1
ATOM 1507 O O . ASP A 1 185 ? 0.353 -22.265 84.580 1.00 47.91 185 ASP A O 1
ATOM 1511 N N . TYR A 1 186 ? -1.753 -22.210 83.836 1.00 51.69 186 TYR A N 1
ATOM 1512 C CA . TYR A 1 186 ? -2.350 -22.329 85.161 1.00 51.69 186 TYR A CA 1
ATOM 1513 C C . TYR A 1 186 ? -3.485 -23.355 85.164 1.00 51.69 186 TYR A C 1
ATOM 1515 O O . TYR A 1 186 ? -4.460 -23.241 84.429 1.00 51.69 186 TYR A O 1
ATOM 1523 N N . ASP A 1 187 ? -3.358 -24.289 86.108 1.00 51.66 187 ASP A N 1
ATOM 1524 C CA . ASP A 1 187 ? -4.438 -25.052 86.741 1.00 51.66 187 ASP A CA 1
ATOM 1525 C C . ASP A 1 187 ? -4.741 -26.475 86.215 1.00 51.66 187 ASP A C 1
ATOM 1527 O O . ASP A 1 187 ? -5.835 -26.797 85.751 1.00 51.66 187 ASP A O 1
ATOM 1531 N N . TYR A 1 188 ? -3.786 -27.393 86.416 1.00 42.12 188 TYR A N 1
ATOM 1532 C CA . TYR A 1 188 ? -4.083 -28.829 86.573 1.00 42.12 188 TYR A CA 1
ATOM 1533 C C . TYR A 1 188 ? -4.186 -29.250 88.055 1.00 42.12 188 TYR A C 1
ATOM 1535 O O . TYR A 1 188 ? -3.850 -30.383 88.393 1.00 42.12 188 TYR A O 1
ATOM 1543 N N . ASP A 1 189 ? -4.677 -28.377 88.946 1.00 51.69 189 ASP A N 1
ATOM 1544 C CA . ASP A 1 189 ? -4.811 -28.679 90.385 1.00 51.69 189 ASP A CA 1
ATOM 1545 C C . ASP A 1 189 ? -6.226 -29.132 90.813 1.00 51.69 189 ASP A C 1
ATOM 1547 O O . ASP A 1 189 ? -6.512 -29.285 91.999 1.00 51.69 189 ASP A O 1
ATOM 1551 N N . TRP A 1 190 ? -7.133 -29.420 89.868 1.00 53.25 190 TRP A N 1
ATOM 1552 C CA . TRP A 1 190 ? -8.532 -29.750 90.198 1.00 53.25 190 TRP A CA 1
ATOM 1553 C C . TRP A 1 190 ? -8.987 -31.191 89.909 1.00 53.25 190 TRP A C 1
ATOM 1555 O O . TRP A 1 190 ? -10.142 -31.513 90.190 1.00 53.25 190 TRP A O 1
ATOM 1565 N N . LEU A 1 191 ? -8.132 -32.090 89.395 1.00 45.38 191 LEU A N 1
ATOM 1566 C CA . LEU A 1 191 ? -8.625 -33.338 88.784 1.00 45.38 191 LEU A CA 1
ATOM 1567 C C . LEU A 1 191 ? -8.410 -34.679 89.498 1.00 45.38 191 LEU A C 1
ATOM 1569 O O . LEU A 1 191 ? -8.760 -35.673 88.883 1.00 45.38 191 LEU A O 1
ATOM 1573 N N . PHE A 1 192 ? -7.966 -34.788 90.760 1.00 42.69 192 PHE A N 1
ATOM 1574 C CA . PHE A 1 192 ? -8.044 -36.100 91.454 1.00 42.69 192 PHE A CA 1
ATOM 1575 C C . PHE A 1 192 ? -8.205 -36.054 92.984 1.00 42.69 192 PHE A C 1
ATOM 1577 O O . PHE A 1 192 ? -7.601 -36.839 93.708 1.00 42.69 192 PHE A O 1
ATOM 1584 N N . ASN A 1 193 ? -9.094 -35.194 93.493 1.00 47.75 193 ASN A N 1
ATOM 1585 C CA . ASN A 1 193 ? -9.544 -35.256 94.890 1.00 47.75 193 ASN A CA 1
ATOM 1586 C C . ASN A 1 193 ? -11.055 -35.526 95.002 1.00 47.75 193 ASN A C 1
ATOM 1588 O O . ASN A 1 193 ? -11.779 -34.751 95.616 1.00 47.75 193 ASN A O 1
ATOM 1592 N N . CYS A 1 194 ? -11.535 -36.611 94.378 1.00 48.84 194 CYS A N 1
ATOM 1593 C CA . CYS A 1 194 ? -12.878 -37.180 94.585 1.00 48.84 194 CYS A CA 1
ATOM 1594 C C . CYS A 1 194 ? -12.944 -38.659 94.133 1.00 48.84 194 CYS A C 1
ATOM 1596 O O . CYS A 1 194 ? -13.396 -38.945 93.028 1.00 48.84 194 CYS A O 1
ATOM 1598 N N . ALA A 1 195 ? -12.500 -39.589 94.988 1.00 37.19 195 ALA A N 1
ATOM 1599 C CA . ALA A 1 195 ? -12.988 -40.980 95.075 1.00 37.19 195 ALA A CA 1
ATOM 1600 C C . ALA A 1 195 ? -12.387 -41.654 96.337 1.00 37.19 195 ALA A C 1
ATOM 1602 O O . ALA A 1 195 ? -11.279 -42.168 96.302 1.00 37.19 195 ALA A O 1
ATOM 1603 N N . SER A 1 196 ? -12.979 -41.435 97.516 1.00 40.81 196 SER A N 1
ATOM 1604 C CA . SER A 1 196 ? -13.779 -42.438 98.252 1.00 40.81 196 SER A CA 1
ATOM 1605 C C . SER A 1 196 ? -12.960 -43.450 99.084 1.00 40.81 196 SER A C 1
ATOM 1607 O O . SER A 1 196 ? -12.498 -44.447 98.536 1.00 40.81 196 SER A O 1
ATOM 1609 N N . TRP A 1 197 ? -12.881 -43.206 100.402 1.00 40.28 197 TRP A N 1
ATOM 1610 C CA . TRP A 1 197 ? -13.218 -44.062 101.571 1.00 40.28 197 TRP A CA 1
ATOM 1611 C C . TRP A 1 197 ? -12.417 -43.628 102.806 1.00 40.28 197 TRP A C 1
ATOM 1613 O O . TRP A 1 197 ? -11.175 -43.546 102.713 1.00 40.28 197 TRP A O 1
#

Secondary structure (DSSP, 8-state):
------PPPPPPHHHHHHHHHHHHHHHHHS-S-----SHHHHHHHHHHHHHHHT---TTS---HHHHHHHHHHHHHHHHHHHHHHHHHHHHHHHHHHHHHHHHTT-S-GGGTHHHHHHHHHHHHHTTS-HHHHHHHHHHHHHHHHHS--S-SSHHHHHHHHHHHHHHHHHHHHHHHHHHHHHHTTS---SSS-----

Sequence (197 aa):
MATSEAVPVLPDVAVIKYFNERINKILAENPEKITESNGYESEFNQLLRKLKAVLVTADTAGTEEDVTKMQKAVQQFYDYKEKREILERRLNTSIMELEESLRKGTLSNEMKSEPYKLLLSMERSKLGKTQDVELILRAYEAFREAVKPISKTIDQKIFEKIEQILSKVYRDQLESKERGEKEEDYDYDWLFNCASW

Nearest PDB structures (foldseek):
  5j0l-assembly1_A  TM=3.444E-01  e=2.096E+00  synthetic construct
  1y2o-assembly1_B  TM=2.217E-01  e=1.134E+00  Homo sapiens

Organism: Glossina pallidipes (NCBI:txid7398)

Foldseek 3Di:
DDDPPDDFDQDDLVLLVVLLVVLVVVCVVVPDQPPPPFAASVVLSVLNVQSVVLRDDSVDRDTPVSSVSSVVSSVVNVVQVVLLVVLVVLLVVLLVVLVVCLVVVQDDPVCNVVSVVLSVQSVRCNRHHSVSSVVSSVVSVVVVVVPDGPDDPVVVVVVVVVVVVVVVVVVVVVVVVVVVVVVVPDDPPPPPPDDDD

pLDDT: mean 77.74, std 16.97, range [37.19, 95.0]

Mean predicted aligned error: 15.53 Å

Solvent-accessible surface area (backbone atoms only — not comparable to full-atom values): 11620 Å² total; per-residue (Å²): 136,82,81,78,77,76,75,81,63,70,55,60,69,68,58,55,49,51,51,45,53,52,46,50,48,56,48,62,78,55,75,58,83,65,75,67,82,41,40,38,44,43,57,54,50,52,46,54,52,49,43,63,71,48,60,75,60,90,90,53,90,58,43,53,67,49,51,51,48,36,52,51,40,55,48,53,47,50,55,48,53,54,53,48,52,53,50,52,54,52,49,53,50,52,47,54,56,50,53,50,38,62,74,70,58,69,59,61,82,93,52,58,66,54,62,55,54,49,48,56,50,49,63,53,22,74,44,29,35,72,66,48,39,53,52,47,52,51,53,47,51,53,48,55,67,69,54,66,75,87,72,62,70,63,61,46,56,49,47,54,50,49,52,54,50,52,56,47,54,52,48,56,51,49,56,50,46,60,50,50,63,64,58,72,78,66,79,89,82,80,82,84,88,83,83,91,134

Radius of gyration: 38.69 Å; Cα contacts (8 Å, |Δi|>4): 108; chains: 1; bounding box: 51×78×134 Å